Protein AF-A0A7S2MYH4-F1 (afdb_monomer)

Nearest PDB structures (foldseek):
  4c6r-assembly4_D  TM=5.742E-01  e=1.496E-02  Arabidopsis thaliana
  7xoz-assembly1_E  TM=5.281E-01  e=1.947E-01  Arabidopsis thaliana
  7dfv-assembly1_B  TM=5.144E-01  e=1.120E+00  Arabidopsis thaliana

Sequence (291 aa):
RPWCLAEVVVAHINKVPTCPIRFDSFEAPDNNWIAQLGETLDLCALTEKGLSSDAREAALSWFAALPYVQFCGQLARAAVQKLADQIVAREKTGVVKSGPIELAPAAASGAPSSAANVQKPYIFADVDNWETAATAMLLSSLVSKLMPGEPQPVVFGCDDGVHAVVHMRSAILLLTPGCFTGRAVALGLLQAMAQELMCVPVLADVAFPALTPDNQLVLDHAAAEHCAISGGQLTGDDARFYLTQCFKQIALYFTPSDDAATVDVQAGRVVDALRSGQVQKQLSTQDFVKA

Radius of gyration: 21.76 Å; Cα contacts (8 Å, |Δi|>4): 407; chains: 1; bounding box: 48×42×62 Å

Mean predicted aligned error: 7.43 Å

Solvent-accessible surface area (backbone atoms only — not comparable to full-atom values): 16609 Å² total; per-residue (Å²): 110,64,65,64,53,49,53,49,30,52,33,51,77,68,65,52,92,76,73,52,74,37,48,85,86,60,75,73,67,46,74,66,56,56,74,44,40,74,82,77,41,82,52,62,74,43,45,78,70,71,48,48,69,68,51,47,50,51,25,46,53,52,57,53,70,50,76,42,39,34,48,52,84,75,79,26,72,71,51,54,50,53,51,51,53,50,55,56,50,26,72,76,67,75,52,79,79,68,48,72,48,78,59,71,68,78,67,75,72,78,65,85,56,95,68,72,81,66,52,25,35,36,35,28,29,23,55,89,41,64,70,46,31,51,47,51,52,50,50,28,52,49,40,32,70,77,38,76,95,54,67,57,46,41,47,46,40,52,72,68,42,69,81,58,88,75,66,66,67,42,39,32,35,43,35,34,71,49,26,60,70,26,64,41,18,39,39,46,50,48,54,33,51,76,66,57,44,40,44,49,45,30,38,52,37,93,71,43,66,79,93,51,75,74,37,46,58,45,28,35,56,31,20,54,51,48,21,74,75,71,74,56,92,59,47,25,65,55,48,51,51,53,50,56,58,36,63,74,48,84,62,40,63,44,51,87,87,53,56,70,68,60,40,53,52,33,38,48,53,52,47,50,48,68,71,68,42,81,44,62,70,62,70,53,74,70,63,67,78,71,112

Foldseek 3Di:
DLVVLLVLLVCVVVVPDDAAEAEPPDDQDDPVNLVCVVVVDPNVVVVVVVCDSVSSSVSSVVVSPDQYEYEYDFDAPVSVVLVVVLVVVCVVPVDDPRDYPPDPPLPLPPDDDPVQPQAAEEEQFQRVDPVGVVLSVVLQVLLCVVDDPHHGYDYFCRRNHQLDLHRHLAYAYEFDQCRLVHLSNLLVLVSCVVVLWAYQAAYADPNRDDDDPVSLVSNQVSQVVNCVNPVDRDGSVLSVVSVVVNVVDDHQYAHPPDDPVVNSVSSVVVSCCSVVCPRVPGPPVVVVVPD

Structure (mmCIF, N/CA/C/O backbone):
data_AF-A0A7S2MYH4-F1
#
_entry.id   AF-A0A7S2MYH4-F1
#
loop_
_atom_site.group_PDB
_atom_site.id
_atom_site.type_symbol
_atom_site.label_atom_id
_atom_site.label_alt_id
_atom_site.label_comp_id
_atom_site.label_asym_id
_atom_site.label_entity_id
_atom_site.label_seq_id
_atom_site.pdbx_PDB_ins_code
_atom_site.Cartn_x
_atom_site.Cartn_y
_atom_site.Cartn_z
_atom_site.occupancy
_atom_site.B_iso_or_equiv
_atom_site.auth_seq_id
_atom_site.auth_comp_id
_atom_site.auth_asym_id
_atom_site.auth_atom_id
_atom_site.pdbx_PDB_model_num
ATOM 1 N N . ARG A 1 1 ? -5.247 -8.609 12.909 1.00 86.94 1 ARG A N 1
ATOM 2 C CA . ARG A 1 1 ? -3.967 -8.584 13.665 1.00 86.94 1 ARG A CA 1
ATOM 3 C C . ARG A 1 1 ? -4.266 -8.192 15.115 1.00 86.94 1 ARG A C 1
ATOM 5 O O . ARG A 1 1 ? -5.137 -7.343 15.290 1.00 86.94 1 ARG A O 1
ATOM 12 N N . PRO A 1 2 ? -3.590 -8.758 16.134 1.00 89.62 2 PRO A N 1
ATOM 13 C CA . PRO A 1 2 ? -3.882 -8.458 17.542 1.00 89.62 2 PRO A CA 1
ATOM 14 C C . PRO A 1 2 ? -3.767 -6.971 17.908 1.00 89.62 2 PRO A C 1
ATOM 16 O O . PRO A 1 2 ? -4.593 -6.462 18.658 1.00 89.62 2 PRO A O 1
ATOM 19 N N . TRP A 1 3 ? -2.803 -6.241 17.339 1.00 88.69 3 TRP A N 1
ATOM 20 C CA . TRP A 1 3 ? -2.635 -4.811 17.627 1.00 88.69 3 TRP A CA 1
ATOM 21 C C . TRP A 1 3 ? -3.799 -3.946 17.124 1.00 88.69 3 TRP A C 1
ATOM 23 O O . TRP A 1 3 ? -4.233 -3.063 17.852 1.00 88.69 3 TRP A O 1
ATOM 33 N N . CYS A 1 4 ? -4.387 -4.252 15.962 1.00 90.62 4 CYS A N 1
ATOM 34 C CA . CYS A 1 4 ? -5.587 -3.550 15.485 1.00 90.62 4 CYS A CA 1
ATOM 35 C C . CYS A 1 4 ? -6.768 -3.725 16.456 1.00 90.62 4 CYS A C 1
ATOM 37 O O . CYS A 1 4 ? -7.533 -2.797 16.696 1.00 90.62 4 CYS A O 1
ATOM 39 N N . LEU A 1 5 ? -6.908 -4.913 17.057 1.00 94.50 5 LEU A N 1
ATOM 40 C CA . LEU A 1 5 ? -7.917 -5.143 18.093 1.00 94.50 5 LEU A CA 1
ATOM 41 C C . LEU A 1 5 ? -7.607 -4.335 19.359 1.00 94.50 5 LEU A C 1
ATOM 43 O O . LEU A 1 5 ? -8.517 -3.758 19.950 1.00 94.50 5 LEU A O 1
ATOM 47 N N . ALA A 1 6 ? -6.336 -4.265 19.761 1.00 95.19 6 ALA A N 1
ATOM 48 C CA . ALA A 1 6 ? -5.912 -3.453 20.898 1.00 95.19 6 ALA A CA 1
ATOM 49 C C . ALA A 1 6 ? -6.311 -1.980 20.723 1.00 95.19 6 ALA A C 1
ATOM 51 O O . ALA A 1 6 ? -6.844 -1.382 21.655 1.00 95.19 6 ALA A O 1
ATOM 52 N N . GLU A 1 7 ? -6.118 -1.418 19.527 1.00 94.75 7 GLU A N 1
ATOM 53 C CA . GLU A 1 7 ? -6.506 -0.043 19.193 1.00 94.75 7 GLU A CA 1
ATOM 54 C C . GLU A 1 7 ? -8.015 0.179 19.350 1.00 94.75 7 GLU A C 1
ATOM 56 O O . GLU A 1 7 ? -8.425 1.159 19.972 1.00 94.75 7 GLU A O 1
ATOM 61 N N . VAL A 1 8 ? -8.847 -0.758 18.877 1.00 96.19 8 VAL A N 1
ATOM 62 C CA . VAL A 1 8 ? -10.312 -0.693 19.043 1.00 96.19 8 VAL A CA 1
ATOM 63 C C . VAL A 1 8 ? -10.708 -0.737 20.522 1.00 96.19 8 VAL A C 1
ATOM 65 O O . VAL A 1 8 ? -11.546 0.052 20.962 1.00 96.19 8 VAL A O 1
ATOM 68 N N . VAL A 1 9 ? -10.084 -1.613 21.316 1.00 97.12 9 VAL A N 1
ATOM 69 C CA . VAL A 1 9 ? -10.353 -1.722 22.761 1.00 97.12 9 VAL A CA 1
ATOM 70 C C . VAL A 1 9 ? -9.956 -0.449 23.499 1.00 97.12 9 VAL A C 1
ATOM 72 O O . VAL A 1 9 ? -10.738 0.080 24.289 1.00 97.12 9 VAL A O 1
ATOM 75 N N . VAL A 1 10 ? -8.761 0.072 23.229 1.00 96.88 10 VAL A N 1
ATOM 76 C CA . VAL A 1 10 ? -8.265 1.307 23.844 1.00 96.88 10 VAL A CA 1
ATOM 77 C C . VAL A 1 10 ? -9.139 2.496 23.443 1.00 96.88 10 VAL A C 1
ATOM 79 O O . VAL A 1 10 ? -9.484 3.301 24.310 1.00 96.88 10 VAL A O 1
ATOM 82 N N . ALA A 1 11 ? -9.552 2.589 22.175 1.00 97.25 11 ALA A N 1
ATOM 83 C CA . ALA A 1 11 ? -10.468 3.623 21.702 1.00 97.25 11 ALA A CA 1
ATOM 84 C C . ALA A 1 11 ? -11.819 3.568 22.433 1.00 97.25 11 ALA A C 1
ATOM 86 O O . ALA A 1 11 ? -12.313 4.606 22.875 1.00 97.25 11 ALA A O 1
ATOM 87 N N . HIS A 1 12 ? -12.375 2.368 22.629 1.00 97.69 12 HIS A N 1
ATOM 88 C CA . HIS A 1 12 ? -13.621 2.166 23.368 1.00 97.69 12 HIS A CA 1
ATOM 89 C C . HIS A 1 12 ? -13.495 2.594 24.840 1.00 97.69 12 HIS A C 1
ATOM 91 O O . HIS A 1 12 ? -14.283 3.416 25.313 1.00 97.69 12 HIS A O 1
ATOM 97 N N . ILE A 1 13 ? -12.472 2.100 25.549 1.00 97.19 13 ILE A N 1
ATOM 98 C CA . ILE A 1 13 ? -12.229 2.411 26.971 1.00 97.19 13 ILE A CA 1
ATOM 99 C C . ILE A 1 13 ? -12.059 3.920 27.183 1.00 97.19 13 ILE A C 1
ATOM 101 O O . ILE A 1 13 ? -12.624 4.488 28.119 1.00 97.19 13 ILE A O 1
ATOM 105 N N . ASN A 1 14 ? -11.313 4.579 26.295 1.00 97.19 14 ASN A N 1
ATOM 106 C CA . ASN A 1 14 ? -11.024 6.010 26.390 1.00 97.19 14 ASN A CA 1
ATOM 107 C C . ASN A 1 14 ? -12.079 6.897 25.715 1.00 97.19 14 ASN A C 1
ATOM 109 O O . ASN A 1 14 ? -11.917 8.115 25.689 1.00 97.19 14 ASN A O 1
ATOM 113 N N . LYS A 1 15 ? -13.168 6.313 25.193 1.00 96.00 15 LYS A N 1
ATOM 114 C CA . LYS A 1 15 ? -14.266 7.029 24.523 1.00 96.00 15 LYS A CA 1
ATOM 115 C C . LYS A 1 15 ? -13.776 7.939 23.392 1.00 96.00 15 LYS A C 1
ATOM 117 O O . LYS A 1 15 ? -14.268 9.055 23.224 1.00 96.00 15 LYS A O 1
ATOM 122 N N . VAL A 1 16 ? -12.798 7.466 22.622 1.00 94.94 16 VAL A N 1
ATOM 123 C CA . VAL A 1 16 ? -12.264 8.203 21.474 1.00 94.94 16 VAL A CA 1
ATOM 124 C C . VAL A 1 16 ? -13.379 8.358 20.430 1.00 94.94 16 VAL A C 1
ATOM 126 O O . VAL A 1 16 ? -13.988 7.352 20.044 1.00 94.94 16 VAL A O 1
ATOM 129 N N . PRO A 1 17 ? -13.674 9.582 19.948 1.00 89.56 17 PRO A N 1
ATOM 130 C CA . PRO A 1 17 ? -14.616 9.780 18.852 1.00 89.56 17 PRO A CA 1
ATOM 131 C C . PRO A 1 17 ? -14.214 8.930 17.643 1.00 89.56 17 PRO A C 1
ATOM 133 O O . PRO A 1 17 ? -13.131 9.098 17.092 1.00 89.56 17 PRO A O 1
ATOM 136 N N . THR A 1 18 ? -15.080 7.992 17.253 1.00 90.38 18 THR A N 1
ATOM 137 C CA . THR A 1 18 ? -14.748 6.962 16.259 1.00 90.38 18 THR A CA 1
ATOM 138 C C . THR A 1 18 ? -15.750 6.974 15.107 1.00 90.38 18 THR A C 1
ATOM 140 O O . THR A 1 18 ? -16.968 6.996 15.305 1.00 90.38 18 THR A O 1
ATOM 143 N N . CYS A 1 19 ? -15.225 6.948 13.883 1.00 87.94 19 CYS A N 1
ATOM 144 C CA . CYS A 1 19 ? -15.984 6.835 12.643 1.00 87.94 19 CYS A CA 1
ATOM 145 C C . CYS A 1 19 ? -15.437 5.642 11.847 1.00 87.94 19 CYS A C 1
ATOM 147 O O . CYS A 1 19 ? -14.437 5.802 11.149 1.00 87.94 19 CYS A O 1
ATOM 149 N N . PRO A 1 20 ? -16.055 4.452 11.943 1.00 89.81 20 PRO A N 1
ATOM 150 C CA . PRO A 1 20 ? -15.620 3.303 11.165 1.00 89.81 20 PRO A CA 1
ATOM 151 C C . PRO A 1 20 ? -15.753 3.555 9.664 1.00 89.81 20 PRO A C 1
ATOM 153 O O . PRO A 1 20 ? -16.748 4.120 9.201 1.00 89.81 20 PRO A O 1
ATOM 156 N N . ILE A 1 21 ? -14.764 3.083 8.914 1.00 89.25 21 ILE A N 1
ATOM 157 C CA . ILE A 1 21 ? -14.767 3.047 7.454 1.00 89.25 21 ILE A CA 1
ATOM 158 C C . ILE A 1 21 ? -14.781 1.570 7.063 1.00 89.25 21 ILE A C 1
ATOM 160 O O . ILE A 1 21 ? -13.898 0.822 7.479 1.00 89.25 21 ILE A O 1
ATOM 164 N N . ARG A 1 22 ? -15.801 1.137 6.321 1.00 89.75 22 ARG A N 1
ATOM 165 C CA . ARG A 1 22 ? -15.938 -0.249 5.855 1.00 89.75 22 ARG A CA 1
ATOM 166 C C . ARG A 1 22 ? -15.560 -0.332 4.387 1.00 89.75 22 ARG A C 1
ATOM 168 O O . ARG A 1 22 ? -16.091 0.431 3.592 1.00 89.75 22 ARG A O 1
ATOM 175 N N . PHE A 1 23 ? -14.669 -1.251 4.047 1.00 87.44 23 PHE A N 1
ATOM 176 C CA . PHE A 1 23 ? -14.311 -1.567 2.664 1.00 87.44 23 PHE A CA 1
ATOM 177 C C . PHE A 1 23 ? -15.248 -2.652 2.107 1.00 87.44 23 PHE A C 1
ATOM 179 O O . PHE A 1 23 ? -15.965 -3.292 2.876 1.00 87.44 23 PHE A O 1
ATOM 186 N N . ASP A 1 24 ? -15.267 -2.870 0.790 1.00 83.25 24 ASP A N 1
ATOM 187 C CA . ASP A 1 24 ? -16.240 -3.765 0.129 1.00 83.25 24 ASP A CA 1
ATOM 188 C C . ASP A 1 24 ? -16.204 -5.224 0.615 1.00 83.25 24 ASP A C 1
ATOM 190 O O . ASP A 1 24 ? -17.233 -5.893 0.627 1.00 83.25 24 ASP A O 1
ATOM 194 N N . SER A 1 25 ? -15.047 -5.708 1.069 1.00 84.69 25 SER A N 1
ATOM 195 C CA . SER A 1 25 ? -14.872 -7.057 1.625 1.00 84.69 25 SER A CA 1
ATOM 196 C C . SER A 1 25 ? -14.923 -7.112 3.154 1.00 84.69 25 SER A C 1
ATOM 198 O O . SER A 1 25 ? -14.667 -8.161 3.742 1.00 84.69 25 SER A O 1
ATOM 200 N N . PHE A 1 26 ? -15.199 -5.989 3.822 1.00 89.31 26 PHE A N 1
ATOM 201 C CA . PHE A 1 26 ? -15.218 -5.954 5.276 1.00 89.31 26 PHE A CA 1
ATOM 202 C C . PHE A 1 26 ? -16.539 -6.498 5.821 1.00 89.31 26 PHE A C 1
ATOM 204 O O . PHE A 1 26 ? -17.596 -5.877 5.686 1.00 89.31 26 PHE A O 1
ATOM 211 N N . GLU A 1 27 ? -16.449 -7.616 6.530 1.00 90.62 27 GLU A N 1
ATOM 212 C CA . GLU A 1 27 ? -17.547 -8.165 7.313 1.00 90.62 27 GLU A CA 1
ATOM 213 C C . GLU A 1 27 ? -17.451 -7.655 8.753 1.00 90.62 27 GLU A C 1
ATOM 215 O O . GLU A 1 27 ? -16.419 -7.774 9.417 1.00 90.62 27 GLU A O 1
ATOM 220 N N . ALA A 1 28 ? -18.531 -7.039 9.238 1.00 91.19 28 ALA A N 1
ATOM 221 C CA . ALA A 1 28 ? -18.581 -6.589 10.621 1.00 91.19 28 ALA A CA 1
ATOM 222 C C . ALA A 1 28 ? -18.572 -7.803 11.565 1.00 91.19 28 ALA A C 1
ATOM 224 O O . ALA A 1 28 ? -19.257 -8.785 11.278 1.00 91.19 28 ALA A O 1
ATOM 225 N N . PRO A 1 29 ? -17.848 -7.733 12.696 1.00 93.06 29 PRO A N 1
ATOM 226 C CA . PRO A 1 29 ? -17.775 -8.848 13.627 1.00 93.06 29 PRO A CA 1
ATOM 227 C C . PRO A 1 29 ? -19.162 -9.119 14.215 1.00 93.06 29 PRO A C 1
ATOM 229 O O . PRO A 1 29 ? -19.765 -8.236 14.830 1.00 93.06 29 PRO A O 1
ATOM 232 N N . ASP A 1 30 ? -19.668 -10.333 14.009 1.00 94.88 30 ASP A N 1
ATOM 233 C CA . ASP A 1 30 ? -20.898 -10.806 14.636 1.00 94.88 30 ASP A CA 1
ATOM 234 C C . ASP A 1 30 ? -20.610 -11.490 15.983 1.00 94.88 30 ASP A C 1
ATOM 236 O O . ASP A 1 30 ? -19.461 -11.748 16.352 1.00 94.88 30 ASP A O 1
ATOM 240 N N . ASN A 1 31 ? -21.662 -11.792 16.746 1.00 94.31 31 ASN A N 1
ATOM 241 C CA . ASN A 1 31 ? -21.517 -12.395 18.074 1.00 94.31 31 ASN A CA 1
ATOM 242 C C . ASN A 1 31 ? -20.824 -13.766 18.039 1.00 94.31 31 ASN A C 1
ATOM 244 O O . ASN A 1 31 ? -20.170 -14.141 19.011 1.00 94.31 31 ASN A O 1
ATOM 248 N N . ASN A 1 32 ? -20.971 -14.520 16.947 1.00 95.12 32 ASN A N 1
ATOM 249 C CA . ASN A 1 32 ? -20.362 -15.837 16.816 1.00 95.12 32 ASN A CA 1
ATOM 250 C C . ASN A 1 32 ? -18.856 -15.711 16.553 1.00 95.12 32 ASN A C 1
ATOM 252 O O . ASN A 1 32 ? -18.052 -16.354 17.224 1.00 95.12 32 ASN A O 1
ATOM 256 N N . TRP A 1 33 ? -18.471 -14.816 15.645 1.00 94.50 33 TRP A N 1
ATOM 257 C CA . TRP A 1 33 ? -17.080 -14.491 15.359 1.00 94.50 33 TRP A CA 1
ATOM 258 C C . TRP A 1 33 ? -16.364 -13.942 16.596 1.00 94.50 33 TRP A C 1
ATOM 260 O O . TRP A 1 33 ? -15.252 -14.365 16.905 1.00 94.50 33 TRP A O 1
ATOM 270 N N . ILE A 1 34 ? -17.019 -13.049 17.350 1.00 94.38 34 ILE A N 1
ATOM 271 C CA . ILE A 1 34 ? -16.482 -12.495 18.602 1.00 94.38 34 ILE A CA 1
ATOM 272 C C . ILE A 1 34 ? -16.222 -13.610 19.627 1.00 94.38 34 ILE A C 1
ATOM 274 O O . ILE A 1 34 ? -15.150 -13.637 20.232 1.00 94.38 34 ILE A O 1
ATOM 278 N N . ALA A 1 35 ? -17.156 -14.552 19.792 1.00 91.94 35 ALA A N 1
ATOM 279 C CA . ALA A 1 35 ? -17.001 -15.670 20.724 1.00 91.94 35 ALA A CA 1
ATOM 280 C C . ALA A 1 35 ? -15.855 -16.626 20.335 1.00 91.94 35 ALA A C 1
ATOM 282 O O . ALA A 1 35 ? -15.224 -17.219 21.207 1.00 91.94 35 ALA A O 1
ATOM 283 N N . GLN A 1 36 ? -15.558 -16.749 19.039 1.00 93.69 36 GLN A N 1
ATOM 284 C CA . GLN A 1 36 ? -14.506 -17.620 18.494 1.00 93.69 36 GLN A CA 1
ATOM 285 C C . GLN A 1 36 ? -13.160 -16.902 18.296 1.00 93.69 36 GLN A C 1
ATOM 287 O O . GLN A 1 36 ? -12.202 -17.473 17.770 1.00 93.69 36 GLN A O 1
ATOM 2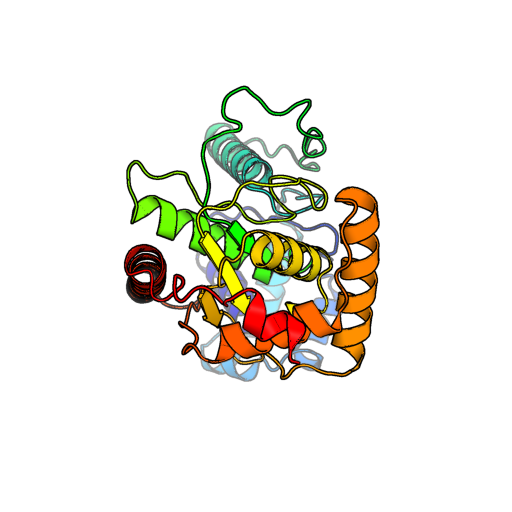92 N N . LEU A 1 37 ? -13.040 -15.642 18.722 1.00 90.50 37 LEU A N 1
ATOM 293 C CA . LEU A 1 37 ? -11.868 -14.814 18.436 1.00 90.50 37 LEU A CA 1
ATOM 294 C C . LEU A 1 37 ? -10.554 -15.416 18.956 1.00 90.50 37 LEU A C 1
ATOM 296 O O . LEU A 1 37 ? -9.524 -15.325 18.292 1.00 90.50 37 LEU A O 1
ATOM 300 N N . GLY A 1 38 ? -10.592 -16.055 20.128 1.00 88.69 38 GLY A N 1
ATOM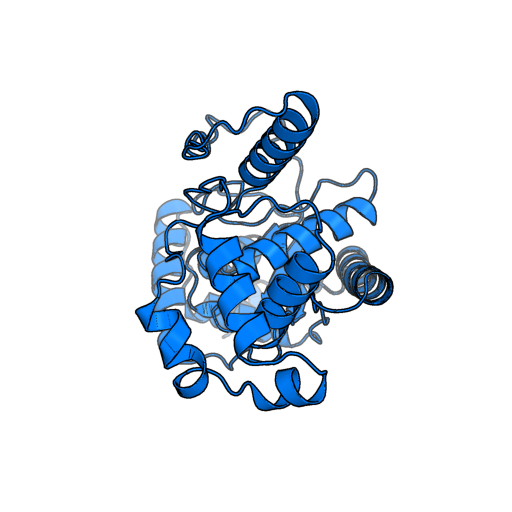 301 C CA . GLY A 1 38 ? -9.423 -16.705 20.730 1.00 88.69 38 GLY A CA 1
ATOM 302 C C . GLY A 1 38 ? -8.956 -17.969 20.002 1.00 88.69 38 GLY A C 1
ATOM 303 O O . GLY A 1 38 ? -7.832 -18.406 20.222 1.00 88.69 38 GLY A O 1
ATOM 304 N N . GLU A 1 39 ? -9.786 -18.546 19.129 1.00 91.00 39 GLU A N 1
ATOM 305 C CA . GLU A 1 39 ? -9.415 -19.700 18.299 1.00 91.00 39 GLU A CA 1
ATOM 306 C C . GLU A 1 39 ? -8.682 -19.268 17.022 1.00 91.00 39 GLU A C 1
ATOM 308 O O . GLU A 1 39 ? -7.910 -20.034 16.448 1.00 91.00 39 GLU A O 1
ATOM 313 N N . THR A 1 40 ? -8.913 -18.028 16.579 1.00 86.38 40 THR A N 1
ATOM 314 C CA . THR A 1 40 ? -8.405 -17.502 15.303 1.00 86.38 40 THR A CA 1
ATOM 315 C C . THR A 1 40 ? -7.205 -16.572 15.464 1.00 86.38 40 THR A C 1
ATOM 317 O O . THR A 1 40 ? -6.426 -16.401 14.525 1.00 86.38 40 THR A O 1
ATOM 320 N N . LEU A 1 41 ? -7.031 -15.964 16.640 1.00 88.19 41 LEU A N 1
ATOM 321 C CA . LEU A 1 41 ? -5.951 -15.029 16.933 1.00 88.19 41 LEU A CA 1
ATOM 322 C C . LEU A 1 41 ? -5.293 -15.367 18.270 1.00 88.19 41 LEU A C 1
ATOM 324 O O . LEU A 1 41 ? -5.972 -15.568 19.273 1.00 88.19 41 LEU A O 1
ATOM 328 N N . ASP A 1 42 ? -3.960 -15.331 18.311 1.00 91.38 42 ASP A N 1
ATOM 329 C CA . ASP A 1 42 ? -3.239 -15.331 19.583 1.00 91.38 42 ASP A CA 1
ATOM 330 C C . ASP A 1 42 ? -3.436 -13.977 20.283 1.00 91.38 42 ASP A C 1
ATOM 332 O O . ASP A 1 42 ? -2.932 -12.935 19.849 1.00 91.38 42 ASP A O 1
ATOM 336 N N . LEU A 1 43 ? -4.217 -13.997 21.363 1.00 92.62 43 LEU A N 1
ATOM 337 C CA . LEU A 1 43 ? -4.553 -12.818 22.156 1.00 92.62 43 LEU A CA 1
ATOM 338 C C . LEU A 1 43 ? -3.758 -12.730 23.467 1.00 92.62 43 LEU A C 1
ATOM 340 O O . LEU A 1 43 ? -4.029 -11.820 24.260 1.00 92.62 43 LEU A O 1
ATOM 344 N N . CYS A 1 44 ? -2.788 -13.625 23.705 1.00 92.06 44 CYS A N 1
ATOM 345 C CA . CYS A 1 44 ? -1.983 -13.636 24.933 1.00 92.06 44 CYS A CA 1
ATOM 346 C C . CYS A 1 44 ? -1.308 -12.280 25.156 1.00 92.06 44 CYS A C 1
ATOM 348 O O . CYS A 1 44 ? -1.436 -11.686 26.228 1.00 92.06 44 CYS A O 1
ATOM 350 N N . ALA A 1 45 ? -0.717 -11.726 24.094 1.00 91.19 45 ALA A N 1
ATOM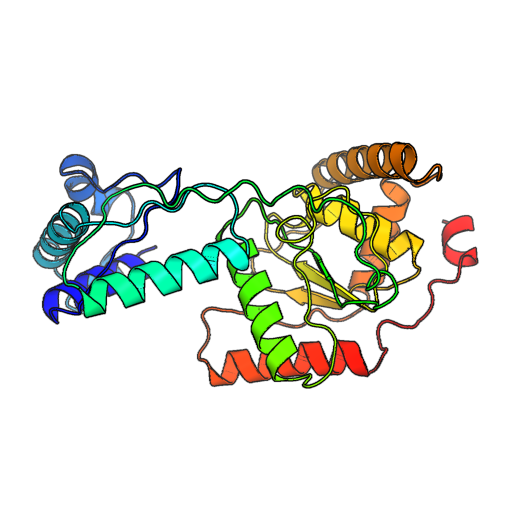 351 C CA . ALA A 1 45 ? -0.063 -10.422 24.121 1.00 91.19 45 ALA A CA 1
ATOM 352 C C . ALA A 1 45 ? -1.001 -9.276 24.547 1.00 91.19 45 ALA A C 1
ATOM 354 O O . ALA A 1 45 ? -0.552 -8.304 25.147 1.00 91.19 45 ALA A O 1
ATOM 355 N N . LEU A 1 46 ? -2.306 -9.364 24.266 1.00 92.06 46 LEU A N 1
ATOM 356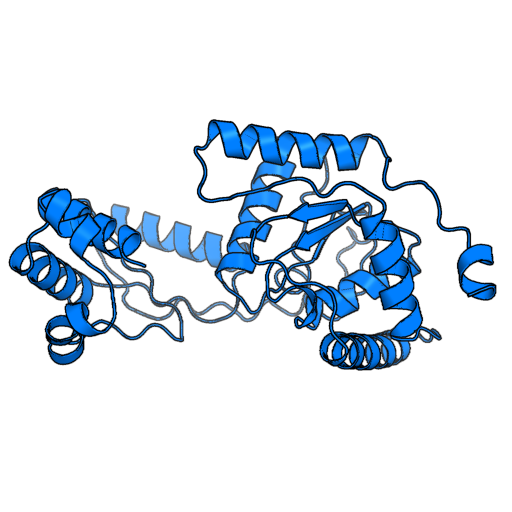 C CA . LEU A 1 46 ? -3.272 -8.343 24.687 1.00 92.06 46 LEU A CA 1
ATOM 357 C C . LEU A 1 46 ? -3.633 -8.494 26.164 1.00 92.06 46 LEU A C 1
ATOM 359 O O . LEU A 1 46 ? -3.733 -7.504 26.889 1.00 92.06 46 LEU A O 1
ATOM 363 N N . THR A 1 47 ? -3.791 -9.736 26.620 1.00 91.94 47 THR A N 1
ATOM 364 C CA . THR A 1 47 ? -4.090 -10.043 28.021 1.00 91.94 47 THR A CA 1
ATOM 365 C C . THR A 1 47 ? -2.937 -9.644 28.941 1.00 91.94 47 THR A C 1
ATOM 367 O O . THR A 1 47 ? -3.181 -9.031 29.978 1.00 91.94 47 THR A O 1
ATOM 370 N N . GLU A 1 48 ? -1.686 -9.865 28.531 1.00 91.94 48 GLU A N 1
ATOM 371 C CA . GLU A 1 48 ? -0.490 -9.386 29.247 1.00 91.94 48 GLU A CA 1
ATOM 372 C C . GLU A 1 48 ? -0.440 -7.857 29.394 1.00 91.94 48 GLU A C 1
ATOM 374 O O . GLU A 1 48 ? 0.169 -7.332 30.326 1.00 91.94 48 GLU A O 1
ATOM 379 N N . LYS A 1 49 ? -1.102 -7.125 28.491 1.00 92.81 49 LYS A N 1
ATOM 380 C CA . LYS A 1 49 ? -1.239 -5.662 28.536 1.00 92.81 49 LYS A CA 1
ATOM 381 C C . LYS A 1 49 ? -2.506 -5.196 29.260 1.00 92.81 49 LYS A C 1
ATOM 383 O O . LYS A 1 49 ? -2.835 -4.015 29.207 1.00 92.81 49 LYS A O 1
ATOM 388 N N . GLY A 1 50 ? -3.204 -6.100 29.949 1.00 93.62 50 GLY A N 1
ATOM 389 C CA . GLY A 1 50 ? -4.391 -5.787 30.745 1.00 93.62 50 GLY A CA 1
ATOM 390 C C . GLY A 1 50 ? -5.689 -5.681 29.942 1.00 93.62 50 GLY A C 1
ATOM 391 O O . GLY A 1 50 ? -6.689 -5.205 30.474 1.00 93.62 50 GLY A O 1
ATOM 392 N N . LEU A 1 51 ? -5.708 -6.122 28.680 1.00 95.19 51 LEU A N 1
ATOM 393 C CA . LEU A 1 51 ? -6.924 -6.154 27.866 1.00 95.19 51 LEU A CA 1
ATOM 394 C C . LEU A 1 51 ? -7.630 -7.508 28.057 1.00 95.19 51 LEU A C 1
ATOM 396 O O . LEU A 1 51 ? -7.251 -8.517 27.453 1.00 95.19 51 LEU A O 1
ATOM 400 N N . SER A 1 52 ? -8.633 -7.533 28.942 1.00 94.62 52 SER A N 1
ATOM 401 C CA . SER A 1 52 ? -9.424 -8.733 29.262 1.00 94.62 52 SER A CA 1
ATOM 402 C C . SER A 1 52 ? -10.294 -9.200 28.087 1.00 94.62 52 SER A C 1
ATOM 404 O O . SER A 1 52 ? -10.536 -8.439 27.148 1.00 94.62 52 SER A O 1
ATOM 406 N N . SER A 1 53 ? -10.791 -10.446 28.137 1.00 93.50 53 SER A N 1
ATOM 407 C CA . SER A 1 53 ? -11.749 -10.944 27.130 1.00 93.50 53 SER A CA 1
ATOM 408 C C . SER A 1 53 ? -12.997 -10.073 27.075 1.00 93.50 53 SER A C 1
ATOM 410 O O . SER A 1 53 ? -13.317 -9.548 26.015 1.00 93.50 53 SER A O 1
ATOM 412 N N . ASP A 1 54 ? -13.590 -9.793 28.235 1.00 95.19 54 ASP A N 1
ATOM 413 C CA . ASP A 1 54 ? -14.778 -8.950 28.361 1.00 95.19 54 ASP A CA 1
ATOM 414 C C . ASP A 1 54 ? -14.582 -7.568 27.720 1.00 95.19 54 ASP A C 1
ATOM 416 O O . ASP A 1 54 ? -15.461 -7.068 27.021 1.00 95.19 54 ASP A O 1
ATOM 420 N N . ALA A 1 55 ? -13.407 -6.949 27.904 1.00 9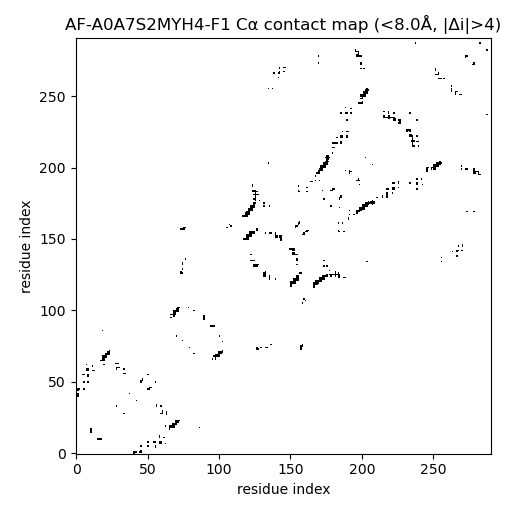5.75 55 ALA A N 1
ATOM 421 C CA . ALA A 1 55 ? -13.099 -5.658 27.294 1.00 95.75 55 ALA A CA 1
ATOM 422 C C . ALA A 1 55 ? -13.015 -5.748 25.761 1.00 95.75 55 ALA A C 1
ATOM 424 O O . ALA A 1 55 ? -13.470 -4.834 25.070 1.00 95.75 55 ALA A O 1
ATOM 425 N N . ARG A 1 56 ? -12.460 -6.847 25.229 1.00 95.62 56 ARG A N 1
ATOM 426 C CA . ARG A 1 56 ? -12.377 -7.114 23.782 1.00 95.62 56 ARG A CA 1
ATOM 427 C C . ARG A 1 56 ? -13.757 -7.326 23.174 1.00 95.62 56 ARG A C 1
ATOM 429 O O . ARG A 1 56 ? -14.086 -6.678 22.186 1.00 95.62 56 ARG A O 1
ATOM 436 N N . GLU A 1 57 ? -14.571 -8.175 23.786 1.00 95.50 57 GLU A N 1
ATOM 437 C CA . GLU A 1 57 ? -15.922 -8.497 23.317 1.00 95.50 57 GLU A CA 1
ATOM 438 C C . GLU A 1 57 ? -16.839 -7.269 23.363 1.00 95.50 57 GLU A C 1
ATOM 440 O O . GLU A 1 57 ? -17.532 -6.967 22.386 1.00 95.50 57 GLU A O 1
ATOM 445 N N . ALA A 1 58 ? -16.777 -6.499 24.455 1.00 96.88 58 ALA A N 1
ATOM 446 C CA . ALA A 1 58 ? -17.516 -5.249 24.585 1.00 96.88 58 ALA A CA 1
ATOM 447 C C . ALA A 1 58 ? -17.084 -4.216 23.532 1.00 96.88 58 ALA A C 1
ATOM 449 O O . ALA A 1 58 ? -17.937 -3.565 22.931 1.00 96.88 58 ALA A O 1
ATOM 450 N N . ALA A 1 59 ? -15.778 -4.079 23.275 1.00 97.12 59 ALA A N 1
ATOM 451 C CA . ALA A 1 59 ? -15.269 -3.147 22.272 1.00 97.12 59 ALA A CA 1
ATOM 452 C C . ALA A 1 59 ? -15.644 -3.555 20.840 1.00 97.12 59 ALA A C 1
ATOM 454 O O . ALA A 1 59 ? -16.021 -2.698 20.046 1.00 97.12 59 ALA A O 1
ATOM 455 N N . LEU A 1 60 ? -15.593 -4.844 20.502 1.00 96.44 60 LEU A N 1
ATOM 456 C CA . LEU A 1 60 ? -16.008 -5.334 19.185 1.00 96.44 60 LEU A CA 1
ATOM 457 C C . LEU A 1 60 ? -17.513 -5.162 18.963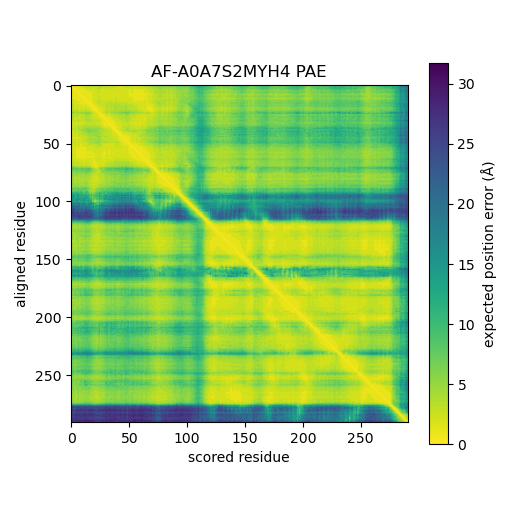 1.00 96.44 60 LEU A C 1
ATOM 459 O O . LEU A 1 60 ? -17.921 -4.692 17.902 1.00 96.44 60 LEU A O 1
ATOM 463 N N . SER A 1 61 ? -18.325 -5.454 19.983 1.00 96.25 61 SER A N 1
ATOM 464 C CA . SER A 1 61 ? -19.776 -5.230 19.949 1.00 96.25 61 SER A CA 1
ATOM 465 C C . SER A 1 61 ? -20.109 -3.746 19.772 1.00 96.25 61 SER A C 1
ATOM 467 O O . SER A 1 61 ? -20.942 -3.380 18.942 1.00 96.25 61 SER A O 1
ATOM 469 N N . TRP A 1 62 ? -19.416 -2.872 20.511 1.00 96.38 62 TRP A N 1
ATOM 470 C CA . TRP A 1 62 ? -19.512 -1.422 20.346 1.00 96.38 62 TRP A CA 1
ATOM 471 C C . TRP A 1 62 ? -19.136 -0.993 18.924 1.00 96.38 62 TRP A C 1
ATOM 473 O O . TRP A 1 62 ? -19.909 -0.287 18.280 1.00 96.38 62 TRP A O 1
ATOM 483 N N . PHE A 1 63 ? -17.995 -1.457 18.408 1.00 95.62 63 PHE A N 1
ATOM 484 C CA . PHE A 1 63 ? -17.505 -1.118 17.072 1.00 95.62 63 PHE A CA 1
ATOM 485 C C . PHE A 1 63 ? -18.469 -1.564 15.964 1.00 95.62 63 PHE A C 1
ATOM 487 O O . PHE A 1 63 ? -18.730 -0.801 15.034 1.00 95.62 63 PHE A O 1
ATOM 494 N N . ALA A 1 64 ? -19.048 -2.764 16.075 1.00 93.94 64 ALA A N 1
ATOM 495 C CA . ALA A 1 64 ? -20.032 -3.278 15.124 1.00 93.94 64 ALA A CA 1
ATOM 496 C C . ALA A 1 64 ? -21.309 -2.420 15.070 1.00 93.94 64 ALA A C 1
ATOM 498 O O . ALA A 1 64 ? -21.891 -2.255 13.995 1.00 93.94 64 ALA A O 1
ATOM 499 N N . ALA A 1 65 ? -21.709 -1.848 16.211 1.00 92.75 65 ALA A N 1
ATOM 500 C CA . ALA A 1 65 ? -22.882 -0.986 16.345 1.00 92.75 65 ALA A CA 1
ATOM 501 C C . ALA A 1 65 ? -22.639 0.476 15.925 1.00 92.75 65 ALA A C 1
ATOM 503 O O . ALA A 1 65 ? -23.595 1.248 15.806 1.00 92.75 65 ALA A O 1
ATOM 504 N N . LEU A 1 66 ? -21.384 0.888 15.711 1.00 90.56 66 LEU A N 1
ATOM 505 C CA . LEU A 1 66 ? -21.071 2.260 15.328 1.00 90.56 66 LEU A CA 1
ATOM 506 C C . LEU A 1 66 ? -21.587 2.590 13.914 1.00 90.56 66 LEU A C 1
ATOM 508 O O . LEU A 1 66 ? -21.454 1.786 12.986 1.00 90.56 66 LEU A O 1
ATOM 512 N N . PRO A 1 67 ? -22.092 3.819 13.703 1.00 87.50 67 PRO A N 1
ATOM 513 C CA . PRO A 1 67 ? -22.417 4.300 12.370 1.00 87.50 67 PRO A CA 1
ATOM 514 C C . PRO A 1 67 ? -21.142 4.440 11.534 1.00 87.50 67 PRO A C 1
ATOM 516 O O . PRO A 1 67 ? -20.209 5.151 11.927 1.00 87.50 67 PRO A O 1
ATOM 519 N N . TYR A 1 68 ? -21.135 3.801 10.368 1.00 87.38 68 TYR A N 1
ATOM 520 C CA . TYR A 1 68 ? -19.971 3.694 9.498 1.00 87.38 68 TYR A CA 1
ATOM 521 C C . TYR A 1 68 ? -20.161 4.419 8.165 1.00 87.38 68 TYR A C 1
ATOM 523 O O . TYR A 1 68 ? -21.279 4.711 7.736 1.00 87.38 68 TYR A O 1
ATOM 531 N N . VAL A 1 69 ? -19.034 4.674 7.511 1.00 87.31 69 VAL A N 1
ATOM 532 C CA . VAL A 1 69 ? -18.954 5.121 6.122 1.00 87.31 69 VAL A CA 1
ATOM 533 C C . VAL A 1 69 ? -18.529 3.926 5.279 1.00 87.31 69 VAL A C 1
ATOM 535 O O . VAL A 1 69 ? -17.530 3.283 5.597 1.00 87.31 69 VAL A O 1
ATOM 538 N N . GLN A 1 70 ? -19.285 3.593 4.235 1.00 87.25 70 GLN A N 1
ATOM 539 C CA . GLN A 1 70 ? -18.891 2.527 3.315 1.00 87.25 70 GLN A CA 1
ATOM 540 C C . GLN A 1 70 ? -17.997 3.128 2.226 1.00 87.25 70 GLN A C 1
ATOM 542 O O . GLN A 1 70 ? -18.400 4.055 1.530 1.00 87.25 70 GLN A O 1
ATOM 547 N N . PHE A 1 71 ? -16.785 2.611 2.086 1.00 86.19 71 PHE A N 1
ATOM 548 C CA . PHE A 1 71 ? -15.829 2.974 1.054 1.00 86.19 71 PHE A CA 1
ATOM 549 C C . PHE A 1 71 ? -15.830 1.885 -0.020 1.00 86.19 71 PHE A C 1
ATOM 551 O O . PHE A 1 71 ? -15.361 0.774 0.222 1.00 86.19 71 PHE A O 1
ATOM 558 N N . CYS A 1 72 ? -16.377 2.215 -1.189 1.00 81.69 72 CYS A N 1
ATOM 559 C CA . CYS A 1 72 ? -16.478 1.300 -2.323 1.00 81.69 72 CYS A CA 1
ATOM 560 C C . CYS A 1 72 ? -15.433 1.624 -3.391 1.00 81.69 72 CYS A C 1
ATOM 562 O O . CYS A 1 72 ? -15.170 2.799 -3.636 1.00 81.69 72 CYS A O 1
ATOM 564 N N . GLY A 1 73 ? -14.913 0.610 -4.085 1.00 80.25 73 GLY A N 1
ATOM 565 C CA . GLY A 1 73 ? -14.025 0.783 -5.245 1.00 80.25 73 GLY A CA 1
ATOM 566 C C . GLY A 1 73 ? -12.531 0.777 -4.914 1.00 80.25 73 GLY A C 1
ATOM 567 O O . GLY A 1 73 ? -12.128 0.266 -3.883 1.00 80.25 73 GLY A O 1
ATOM 568 N N . GLN A 1 74 ? -11.686 1.300 -5.807 1.00 79.88 74 GLN A N 1
ATOM 569 C CA . GLN A 1 74 ? -10.227 1.312 -5.621 1.00 79.88 74 GLN A CA 1
ATOM 570 C C . GLN A 1 74 ? -9.757 2.508 -4.783 1.00 79.88 74 GLN A C 1
ATOM 572 O O . GLN A 1 74 ? -10.343 3.596 -4.818 1.00 79.88 74 GLN A O 1
ATOM 577 N N . LEU A 1 75 ? -8.654 2.326 -4.051 1.00 82.94 75 LEU A N 1
ATOM 578 C CA . LEU A 1 75 ? -8.025 3.403 -3.293 1.00 82.94 75 LEU A CA 1
ATOM 579 C C . LEU A 1 75 ? -7.352 4.399 -4.253 1.00 82.94 75 LEU A C 1
ATOM 581 O O . LEU A 1 75 ? -6.266 4.151 -4.766 1.00 82.94 75 LEU A O 1
ATOM 585 N N . ALA A 1 76 ? -8.004 5.536 -4.489 1.00 83.31 76 ALA A N 1
ATOM 586 C CA . ALA A 1 76 ? -7.477 6.638 -5.295 1.00 83.31 76 ALA A CA 1
ATOM 587 C C . ALA A 1 76 ? -7.416 7.935 -4.480 1.00 83.31 76 ALA A C 1
ATOM 589 O O . ALA A 1 76 ? -8.187 8.129 -3.533 1.00 83.31 76 ALA A O 1
ATOM 590 N N . ARG A 1 77 ? -6.555 8.888 -4.863 1.00 82.81 77 ARG A N 1
ATOM 591 C CA . ARG A 1 77 ? -6.420 10.150 -4.106 1.00 82.81 77 ARG A CA 1
ATOM 592 C C . ARG A 1 77 ? -7.728 10.927 -4.011 1.00 82.81 77 ARG A C 1
ATOM 594 O O . ARG A 1 77 ? -8.091 11.393 -2.932 1.00 82.81 77 ARG A O 1
ATOM 601 N N . ALA A 1 78 ? -8.460 11.027 -5.117 1.00 82.75 78 ALA A N 1
ATOM 602 C CA . ALA A 1 78 ? -9.757 11.697 -5.141 1.00 82.75 78 ALA A CA 1
ATOM 603 C C . ALA A 1 78 ? -10.781 11.017 -4.213 1.00 82.75 78 ALA A C 1
ATOM 605 O O . ALA A 1 78 ? -11.615 11.693 -3.612 1.00 82.75 78 ALA A O 1
ATOM 606 N N . ALA A 1 79 ? -10.703 9.692 -4.072 1.00 83.75 79 ALA A N 1
ATOM 607 C CA . ALA A 1 79 ? -11.568 8.919 -3.191 1.00 83.75 79 ALA A CA 1
ATOM 608 C C . ALA A 1 79 ? -11.265 9.195 -1.713 1.00 83.75 79 ALA A C 1
ATOM 610 O O . ALA A 1 79 ? -12.176 9.486 -0.938 1.00 83.75 79 ALA A O 1
ATOM 611 N N . VAL A 1 80 ? -9.981 9.189 -1.342 1.00 85.69 80 VAL A N 1
ATOM 612 C CA . VAL A 1 80 ? -9.531 9.510 0.020 1.00 85.69 80 VAL A CA 1
ATOM 613 C C . VAL A 1 80 ? -9.880 10.952 0.396 1.00 85.69 80 VAL A C 1
ATOM 615 O O . VAL A 1 80 ? -10.353 11.189 1.505 1.00 85.69 80 VAL A O 1
ATOM 618 N N . GLN A 1 81 ? -9.734 11.911 -0.526 1.00 86.19 81 GLN A N 1
ATOM 619 C CA . GLN A 1 81 ? -10.131 13.300 -0.272 1.00 86.19 81 GLN A CA 1
ATOM 620 C C . GLN A 1 81 ? -11.640 13.424 -0.020 1.00 86.19 81 GLN A C 1
ATOM 622 O O . GLN A 1 81 ? -12.045 14.043 0.960 1.00 86.19 81 GLN A O 1
ATOM 627 N N . LYS A 1 82 ? -12.477 12.785 -0.849 1.00 85.38 82 LYS A N 1
ATOM 628 C CA . LYS A 1 82 ? -13.935 12.767 -0.644 1.00 85.38 82 LYS A CA 1
ATOM 629 C C . LYS A 1 82 ? -14.314 12.154 0.703 1.00 85.38 82 LYS A C 1
ATOM 631 O O . LYS A 1 82 ? -15.195 12.677 1.381 1.00 85.38 82 LYS A O 1
ATOM 636 N N . LEU A 1 83 ? -13.652 11.065 1.093 1.00 86.50 83 LEU A N 1
ATOM 637 C CA . LEU A 1 83 ? -13.839 10.447 2.403 1.00 86.50 83 LEU A CA 1
ATOM 638 C C . LEU A 1 83 ? -13.480 11.426 3.532 1.00 86.50 83 LEU A C 1
ATOM 640 O O . LEU A 1 83 ? -14.272 11.600 4.458 1.00 86.50 83 LEU A O 1
ATOM 644 N N . ALA A 1 84 ? -12.333 12.102 3.442 1.00 87.69 84 ALA A N 1
ATOM 645 C CA . ALA A 1 84 ? -11.914 13.095 4.428 1.00 87.69 84 ALA A CA 1
ATOM 646 C C . ALA A 1 84 ? -12.927 14.249 4.546 1.00 87.69 84 ALA A C 1
ATOM 648 O O . ALA A 1 84 ? -13.339 14.598 5.654 1.00 87.69 84 ALA A O 1
ATOM 649 N N . ASP A 1 85 ? -13.397 14.784 3.418 1.00 86.00 85 ASP A N 1
ATOM 650 C CA . ASP A 1 85 ? -14.393 15.859 3.387 1.00 86.00 85 ASP A CA 1
ATOM 651 C C . ASP A 1 85 ? -15.713 15.433 4.052 1.00 86.00 85 ASP A C 1
ATOM 653 O O . ASP A 1 85 ? -16.320 16.210 4.795 1.00 86.00 85 ASP A O 1
ATOM 657 N N . GLN A 1 86 ? -16.149 14.185 3.841 1.00 83.19 86 GLN A N 1
ATOM 658 C CA . GLN A 1 86 ? -17.339 13.635 4.494 1.00 83.19 86 GLN A CA 1
ATOM 659 C C . GLN A 1 86 ? -17.160 13.462 6.005 1.00 83.19 86 GLN A C 1
ATOM 661 O O . GLN A 1 86 ? -18.079 13.783 6.762 1.00 83.19 86 GLN A O 1
ATOM 666 N N . ILE A 1 87 ? -15.990 12.998 6.458 1.00 84.12 87 ILE A N 1
ATOM 667 C CA . ILE A 1 87 ? -15.677 12.870 7.890 1.00 84.12 87 ILE A CA 1
ATOM 668 C C . ILE A 1 87 ? -15.712 14.250 8.564 1.00 84.12 87 ILE A C 1
ATOM 670 O O . ILE A 1 87 ? -16.366 14.417 9.595 1.00 84.12 87 ILE A O 1
ATOM 674 N N . VAL A 1 88 ? -15.097 15.264 7.949 1.00 86.12 88 VAL A N 1
ATOM 675 C CA . VAL A 1 88 ? -15.107 16.646 8.461 1.00 86.12 88 VAL A CA 1
ATOM 676 C C . VAL A 1 88 ? -16.522 17.240 8.452 1.00 86.12 88 VAL A C 1
ATOM 678 O O . VAL A 1 88 ? -16.926 17.927 9.392 1.00 86.12 88 VAL A O 1
ATOM 681 N N . ALA A 1 89 ? -17.315 16.985 7.408 1.00 82.81 89 ALA A N 1
ATOM 682 C CA . ALA A 1 89 ? -18.702 17.447 7.343 1.00 82.81 89 ALA A CA 1
ATOM 683 C C . ALA A 1 89 ? -19.584 16.796 8.424 1.00 82.81 89 ALA A C 1
ATOM 685 O O . ALA A 1 89 ? -20.447 17.466 9.002 1.00 82.81 89 ALA A O 1
ATOM 686 N N . ARG A 1 90 ? -19.348 15.513 8.734 1.00 78.62 90 ARG A N 1
ATOM 687 C CA . ARG A 1 90 ? -20.013 14.799 9.833 1.00 78.62 90 ARG A CA 1
ATOM 688 C C . ARG A 1 90 ? -19.710 15.457 11.176 1.00 78.62 90 ARG A C 1
ATOM 690 O O . ARG A 1 90 ? -20.642 15.702 11.936 1.00 78.62 90 ARG A O 1
ATOM 697 N N . GLU A 1 91 ? -18.447 15.773 11.454 1.00 79.50 91 GLU A N 1
ATOM 698 C CA . GLU A 1 91 ? -18.047 16.438 12.703 1.00 79.50 91 GLU A CA 1
ATOM 699 C C . GLU A 1 91 ? -18.779 17.775 12.896 1.00 79.50 91 GLU A C 1
ATOM 701 O O . GLU A 1 91 ? -19.286 18.061 13.978 1.00 79.50 91 GLU A O 1
ATOM 706 N N . LYS A 1 92 ? -18.917 18.565 11.825 1.00 84.06 92 LYS A N 1
ATOM 707 C CA . LYS A 1 92 ? -19.572 19.883 11.875 1.00 84.06 92 LYS A CA 1
ATOM 708 C C . LYS A 1 92 ? -21.092 19.823 12.022 1.00 84.06 92 LYS A C 1
ATOM 710 O O . LYS A 1 92 ? -21.678 20.731 12.603 1.00 84.06 92 LYS A O 1
ATOM 715 N N . THR A 1 93 ? -21.741 18.816 11.439 1.00 82.94 93 THR A N 1
ATOM 716 C CA . THR A 1 93 ? -23.213 18.760 11.343 1.00 82.94 93 THR A CA 1
ATOM 717 C C . THR A 1 93 ? -23.856 17.806 12.343 1.00 82.94 93 THR A C 1
ATOM 719 O O . THR A 1 93 ? -25.061 17.889 12.565 1.00 82.94 93 THR A O 1
ATOM 722 N N . GLY A 1 94 ? -23.090 16.874 12.920 1.00 76.94 94 GLY A N 1
ATOM 723 C CA . GLY A 1 94 ? -23.607 15.801 13.772 1.00 76.94 94 GLY A CA 1
ATOM 724 C C . GLY A 1 94 ? -24.453 14.759 13.028 1.00 76.94 94 GLY A C 1
ATOM 725 O O . GLY A 1 94 ? -24.885 13.780 13.633 1.00 76.94 94 GLY A O 1
ATOM 726 N N . VAL A 1 95 ? -24.684 14.932 11.722 1.00 75.25 95 VAL A N 1
ATOM 727 C CA . VAL A 1 95 ? -25.478 14.014 10.902 1.00 75.25 95 VAL A CA 1
ATOM 728 C C . VAL A 1 95 ? -24.551 12.993 10.261 1.00 75.25 95 VAL A C 1
ATOM 730 O O . VAL A 1 95 ? -23.673 13.332 9.466 1.00 75.25 95 VAL A O 1
ATOM 733 N N . VAL A 1 96 ? -24.778 11.717 10.564 1.00 63.78 96 VAL A N 1
ATOM 734 C CA . VAL A 1 96 ? -24.171 10.624 9.807 1.00 63.78 96 VAL A CA 1
ATOM 735 C C . VAL A 1 96 ? -25.015 10.415 8.557 1.00 63.78 96 VAL A C 1
ATOM 737 O O . VAL A 1 96 ? -26.112 9.866 8.632 1.00 63.78 96 VAL A O 1
ATOM 740 N N . LYS A 1 97 ? -24.511 10.825 7.391 1.00 65.50 97 LYS A N 1
ATOM 741 C CA . LYS A 1 97 ? -24.996 10.244 6.137 1.00 65.50 97 LYS A CA 1
ATOM 742 C C . LYS A 1 97 ? -24.419 8.836 6.046 1.00 65.50 97 LYS A C 1
ATOM 744 O O . LYS A 1 97 ? -23.320 8.649 5.538 1.00 65.50 97 LYS A O 1
ATOM 749 N N . SER A 1 98 ? -25.120 7.869 6.629 1.00 62.59 98 SER A N 1
ATOM 750 C CA . SER A 1 98 ? -24.823 6.459 6.416 1.00 62.59 98 SER A CA 1
ATOM 751 C C . SER A 1 98 ? -25.129 6.122 4.960 1.00 62.59 98 SER A C 1
ATOM 753 O O . SER A 1 98 ? -26.208 6.423 4.450 1.00 62.59 98 SER A O 1
ATOM 755 N N . GLY A 1 99 ? -24.156 5.538 4.274 1.00 64.69 99 GLY A N 1
ATOM 756 C CA . GLY A 1 99 ? -24.291 5.169 2.874 1.00 64.69 99 GLY A CA 1
ATOM 757 C C . GLY A 1 99 ? -22.938 4.930 2.210 1.00 64.69 99 GLY A C 1
ATOM 758 O O . GLY A 1 99 ? -21.902 5.294 2.775 1.00 64.69 99 GLY A O 1
ATOM 759 N N . PRO A 1 100 ? -22.938 4.297 1.029 1.00 64.50 100 PRO A N 1
ATOM 760 C CA . PRO A 1 100 ? -21.751 4.185 0.199 1.00 64.50 100 PRO A CA 1
ATOM 761 C C . PRO A 1 100 ? -21.241 5.570 -0.185 1.00 64.50 100 PRO A C 1
ATOM 763 O O . PRO A 1 100 ? -21.995 6.434 -0.637 1.00 64.50 100 PRO A O 1
ATOM 766 N N . ILE A 1 101 ? -19.934 5.773 -0.034 1.00 66.94 101 ILE A N 1
ATOM 767 C CA . ILE A 1 101 ? -19.224 6.763 -0.826 1.00 66.94 101 ILE A CA 1
ATOM 768 C C . ILE A 1 101 ? -19.297 6.249 -2.252 1.00 66.94 101 ILE A C 1
ATOM 770 O O . ILE A 1 101 ? -18.497 5.414 -2.670 1.00 66.94 101 ILE A O 1
ATOM 774 N N . GLU A 1 102 ? -20.276 6.751 -2.994 1.00 62.44 102 GLU A N 1
ATOM 775 C CA . GLU A 1 102 ? -20.287 6.607 -4.438 1.00 62.44 102 GLU A CA 1
ATOM 776 C C . GLU A 1 102 ? -19.083 7.376 -4.979 1.00 62.44 102 GLU A C 1
ATOM 778 O O . GLU A 1 102 ? -19.084 8.600 -5.173 1.00 62.44 102 GLU A O 1
ATOM 783 N N . LEU A 1 103 ? -17.993 6.643 -5.182 1.00 58.88 103 LEU A N 1
ATOM 784 C CA . LEU A 1 103 ? -16.939 7.109 -6.045 1.00 58.88 103 LEU A CA 1
ATOM 785 C C . LEU A 1 103 ? -17.552 7.175 -7.435 1.00 58.88 103 LEU A C 1
ATOM 787 O O . LEU A 1 103 ? -17.881 6.152 -8.029 1.00 58.88 103 LEU A O 1
ATOM 791 N N . ALA A 1 104 ? -17.706 8.396 -7.956 1.00 55.03 104 ALA A N 1
ATOM 792 C CA . ALA A 1 104 ? -17.774 8.560 -9.398 1.00 55.03 104 ALA A CA 1
ATOM 793 C C . ALA A 1 104 ? -16.628 7.704 -9.964 1.00 55.03 104 ALA A C 1
ATOM 795 O O . ALA A 1 104 ? -15.499 7.892 -9.484 1.00 55.03 104 ALA A O 1
ATOM 796 N N . PRO A 1 105 ? -16.907 6.746 -10.875 1.00 52.88 105 PRO A N 1
ATOM 797 C CA . PRO A 1 105 ? -15.853 5.950 -11.492 1.00 52.88 105 PRO A CA 1
ATOM 798 C C . PRO A 1 105 ? -14.783 6.936 -11.921 1.00 52.88 105 PRO A C 1
ATOM 800 O O . PRO A 1 105 ? -15.167 7.994 -12.432 1.00 52.88 105 PRO A O 1
ATOM 803 N N . ALA A 1 106 ? -13.507 6.654 -11.609 1.00 52.22 106 ALA A N 1
ATOM 804 C CA . ALA A 1 106 ? -12.387 7.503 -12.004 1.00 52.22 106 ALA A CA 1
ATOM 805 C C . ALA A 1 106 ? -12.674 7.906 -13.441 1.00 52.22 106 ALA A C 1
ATOM 807 O O . ALA A 1 106 ? -12.727 7.027 -14.303 1.00 52.22 106 ALA A O 1
ATOM 808 N N . ALA A 1 107 ? -13.102 9.161 -13.639 1.00 44.41 107 ALA A N 1
ATOM 809 C CA . ALA A 1 107 ? -13.700 9.549 -14.903 1.00 44.41 107 ALA A CA 1
ATOM 810 C C . ALA A 1 107 ? -12.599 9.250 -15.892 1.00 44.41 107 ALA A C 1
ATOM 812 O O . ALA A 1 107 ? -11.539 9.837 -15.714 1.00 44.41 107 ALA A O 1
ATOM 813 N N . ALA A 1 108 ? -12.795 8.262 -16.778 1.00 45.69 108 ALA A N 1
ATOM 814 C CA . ALA A 1 108 ? -11.763 7.810 -17.696 1.00 45.69 108 ALA A CA 1
ATOM 815 C C . ALA A 1 108 ? -11.267 9.075 -18.370 1.00 45.69 108 ALA A C 1
ATOM 817 O O . ALA A 1 108 ? -12.037 9.671 -19.122 1.00 45.69 108 ALA A O 1
ATOM 818 N N . SER A 1 109 ? -10.109 9.569 -17.923 1.00 43.50 109 SER A N 1
ATOM 819 C CA . SER A 1 109 ? -9.794 10.992 -17.971 1.00 43.50 109 SER A CA 1
ATOM 820 C C . SER A 1 109 ? -9.850 11.398 -19.424 1.00 43.50 109 SER A C 1
ATOM 822 O O . SER A 1 109 ? -8.999 11.012 -20.222 1.00 43.50 109 SER A O 1
ATOM 824 N N . GLY A 1 110 ? -10.956 12.047 -19.784 1.00 41.03 110 GLY A N 1
ATOM 825 C CA . GLY A 1 110 ? -11.322 12.279 -21.163 1.00 41.03 110 GLY A CA 1
ATOM 826 C C . GLY A 1 110 ? -10.294 13.215 -21.758 1.00 41.03 110 GLY A C 1
ATOM 827 O O . GLY A 1 110 ? -10.259 14.381 -21.387 1.00 41.03 110 GLY A O 1
ATOM 828 N N . ALA A 1 111 ? -9.497 12.669 -22.674 1.00 44.22 111 ALA A N 1
ATOM 829 C CA . ALA A 1 111 ? -8.417 13.314 -23.403 1.00 44.22 111 ALA A CA 1
ATOM 830 C C . ALA A 1 111 ? -7.260 13.860 -22.532 1.00 44.22 111 ALA A C 1
ATOM 832 O O . ALA A 1 111 ? -7.471 14.453 -21.472 1.00 44.22 111 ALA A O 1
ATOM 833 N N . PRO A 1 112 ? -6.004 13.710 -22.993 1.00 46.72 112 PRO A N 1
ATOM 834 C CA . PRO A 1 112 ? -4.861 14.340 -22.350 1.00 46.72 112 PRO A CA 1
ATOM 835 C C . PRO A 1 112 ? -5.095 15.853 -22.323 1.00 46.72 112 PRO A C 1
ATOM 837 O O . PRO A 1 112 ? -5.094 16.518 -23.361 1.00 46.72 112 PRO A O 1
ATOM 840 N N . SER A 1 113 ? -5.333 16.409 -21.132 1.00 43.62 113 SER A N 1
ATOM 841 C CA . SER A 1 113 ? -5.306 17.858 -20.963 1.00 43.62 113 SER A CA 1
ATOM 842 C C . SER A 1 113 ? -3.932 18.360 -21.412 1.00 43.62 113 SER A C 1
ATOM 844 O O . SER A 1 113 ? -2.928 17.655 -21.297 1.00 43.62 113 SER A O 1
ATOM 846 N N . SER A 1 114 ? -3.857 19.584 -21.924 1.00 44.94 114 SER A N 1
ATOM 847 C CA . SER A 1 114 ? -2.641 20.221 -22.453 1.00 44.94 114 SER A CA 1
ATOM 848 C C . SER A 1 114 ? -1.460 20.331 -21.461 1.00 44.94 114 SER A C 1
ATOM 850 O O . SER A 1 114 ? -0.437 20.921 -21.793 1.00 44.94 114 SER A O 1
ATOM 852 N N . ALA A 1 115 ? -1.573 19.752 -20.260 1.00 51.91 115 ALA A N 1
ATOM 853 C CA . ALA A 1 115 ? -0.480 19.432 -19.343 1.00 51.91 115 ALA A CA 1
ATOM 854 C C . ALA A 1 115 ? 0.316 18.159 -19.737 1.00 51.91 115 ALA A C 1
ATOM 856 O O . ALA A 1 115 ? 1.221 17.762 -19.005 1.00 51.91 115 ALA A O 1
ATOM 857 N N . ALA A 1 116 ? 0.004 17.536 -20.882 1.00 55.28 116 ALA A N 1
ATOM 858 C CA . ALA A 1 116 ? 0.552 16.267 -21.385 1.00 55.28 116 ALA A CA 1
ATOM 859 C C . ALA A 1 116 ? 2.092 16.157 -21.473 1.00 55.28 116 ALA A C 1
ATOM 861 O O . ALA A 1 116 ? 2.611 15.052 -21.593 1.00 55.28 116 ALA A O 1
ATOM 862 N N . ASN A 1 117 ? 2.830 17.266 -21.375 1.00 64.12 117 ASN A N 1
ATOM 863 C CA . ASN A 1 117 ? 4.296 17.267 -21.449 1.00 64.12 117 ASN A CA 1
ATOM 864 C C . ASN A 1 117 ? 4.999 17.294 -20.084 1.00 64.12 117 ASN A C 1
ATOM 866 O O . ASN A 1 117 ? 6.228 17.253 -20.033 1.00 64.12 117 ASN A O 1
ATOM 870 N N . VAL A 1 118 ? 4.265 17.393 -18.971 1.00 77.25 118 VAL A N 1
ATOM 871 C CA . VAL A 1 118 ? 4.893 17.381 -17.645 1.00 77.25 118 VAL A CA 1
ATOM 872 C C . VAL A 1 118 ? 5.190 15.937 -17.256 1.00 77.25 118 VAL A C 1
ATOM 874 O O . VAL A 1 118 ? 4.289 15.196 -16.870 1.00 77.25 118 VAL A O 1
ATOM 877 N N . GLN A 1 119 ? 6.461 15.547 -17.342 1.00 86.31 119 GLN A N 1
ATOM 878 C CA . GLN A 1 119 ? 6.919 14.245 -16.867 1.00 86.31 119 GLN A CA 1
ATOM 879 C C . GLN A 1 119 ? 6.760 14.156 -15.345 1.00 86.31 119 GLN A C 1
ATOM 881 O O . GLN A 1 119 ? 7.263 15.008 -14.605 1.00 86.31 119 GLN A O 1
ATOM 886 N N . LYS A 1 120 ? 6.073 13.116 -14.870 1.00 89.94 120 LYS A N 1
ATOM 887 C CA . LYS A 1 120 ? 5.819 12.893 -13.439 1.00 89.94 120 LYS A CA 1
ATOM 888 C C . LYS A 1 120 ? 6.597 11.679 -12.927 1.00 89.94 120 LYS A C 1
ATOM 890 O O . LYS A 1 120 ? 6.879 10.773 -13.715 1.00 89.94 120 LYS A O 1
ATOM 895 N N . PRO A 1 121 ? 6.947 11.632 -11.631 1.00 92.06 121 PRO A N 1
ATOM 896 C CA . PRO A 1 121 ? 7.354 10.390 -10.988 1.00 92.06 121 PRO A CA 1
ATOM 897 C C . PRO A 1 121 ? 6.166 9.420 -10.916 1.00 92.06 121 PRO A C 1
ATOM 899 O O . PRO A 1 121 ? 5.057 9.838 -10.582 1.00 92.06 121 PRO A O 1
ATOM 902 N N . TYR A 1 122 ? 6.394 8.136 -11.175 1.00 94.44 122 TYR A N 1
ATOM 903 C CA . TYR A 1 122 ? 5.377 7.093 -11.006 1.00 94.44 122 TYR A CA 1
ATOM 904 C C . TYR A 1 122 ? 5.779 6.098 -9.926 1.00 94.44 122 TYR A C 1
ATOM 906 O O . TYR A 1 122 ? 6.954 5.771 -9.777 1.00 94.44 122 TYR A O 1
ATOM 914 N N . ILE A 1 123 ? 4.790 5.620 -9.176 1.00 95.88 123 ILE A N 1
ATOM 915 C CA . ILE A 1 123 ? 4.930 4.535 -8.207 1.00 95.88 123 ILE A CA 1
ATOM 916 C C . ILE A 1 123 ? 4.173 3.328 -8.751 1.00 95.88 123 ILE A C 1
ATOM 918 O O . ILE A 1 123 ? 2.961 3.393 -8.963 1.00 95.88 123 ILE A O 1
ATOM 922 N N . PHE A 1 124 ? 4.893 2.233 -8.970 1.00 95.25 124 PHE A N 1
ATOM 923 C CA . PHE A 1 124 ? 4.338 0.938 -9.332 1.00 95.25 124 PHE A CA 1
ATOM 924 C C . PHE A 1 124 ? 4.117 0.135 -8.060 1.00 95.25 124 PHE A C 1
ATOM 926 O O . PHE A 1 124 ? 5.053 -0.119 -7.302 1.00 95.25 124 PHE A O 1
ATOM 933 N N . ALA A 1 125 ? 2.866 -0.234 -7.824 1.00 94.75 125 ALA A N 1
ATOM 934 C CA . ALA A 1 125 ? 2.435 -0.943 -6.636 1.00 94.75 125 ALA A CA 1
ATOM 935 C C . ALA A 1 125 ? 1.296 -1.905 -7.001 1.00 94.75 125 ALA A C 1
ATOM 937 O O . ALA A 1 125 ? 0.591 -1.688 -7.989 1.00 94.75 125 ALA A O 1
ATOM 938 N N . ASP A 1 126 ? 1.120 -2.966 -6.216 1.00 92.19 126 ASP A N 1
ATOM 939 C CA . ASP A 1 126 ? -0.055 -3.832 -6.318 1.00 92.19 126 ASP A CA 1
ATOM 940 C C . ASP A 1 126 ? -1.283 -3.092 -5.768 1.00 92.19 126 ASP A C 1
ATOM 942 O O . ASP A 1 126 ? -1.536 -3.071 -4.565 1.00 92.19 126 ASP A O 1
ATOM 946 N N . VAL A 1 127 ? -1.998 -2.405 -6.657 1.00 90.12 127 VAL A N 1
ATOM 947 C CA . VAL A 1 127 ? -3.120 -1.524 -6.300 1.00 90.12 127 VAL A CA 1
ATOM 948 C C . VAL A 1 127 ? -4.398 -2.274 -5.923 1.00 90.12 127 VAL A C 1
ATOM 950 O O . VAL A 1 127 ? -5.303 -1.672 -5.347 1.00 90.12 127 VAL A O 1
ATOM 953 N N . ASP A 1 128 ? -4.465 -3.576 -6.207 1.00 87.69 128 ASP A N 1
ATOM 954 C CA . ASP A 1 128 ? -5.579 -4.433 -5.792 1.00 87.69 128 ASP A CA 1
ATOM 955 C C . ASP A 1 128 ? -5.441 -4.844 -4.313 1.00 87.69 128 ASP A C 1
ATOM 957 O O . ASP A 1 128 ? -6.420 -5.198 -3.650 1.00 87.69 128 ASP A O 1
ATOM 961 N N . ASN A 1 129 ? -4.232 -4.724 -3.756 1.00 89.25 129 ASN A N 1
ATOM 962 C CA . ASN A 1 129 ? -3.972 -4.848 -2.333 1.00 89.25 129 ASN A CA 1
ATOM 963 C C . ASN A 1 129 ? -4.066 -3.477 -1.636 1.00 89.25 129 ASN A C 1
ATOM 965 O O . ASN A 1 129 ? -3.236 -2.589 -1.831 1.00 89.25 129 ASN A O 1
ATOM 969 N N . TRP A 1 130 ? -5.051 -3.321 -0.750 1.00 87.12 130 TRP A N 1
ATOM 970 C CA . TRP A 1 130 ? -5.327 -2.059 -0.051 1.00 87.12 130 TRP A CA 1
ATOM 971 C C . TRP A 1 130 ? -4.165 -1.525 0.791 1.00 87.12 130 TRP A C 1
ATOM 973 O O . TRP A 1 130 ? -3.942 -0.315 0.820 1.00 87.12 130 TRP A O 1
ATOM 983 N N . GLU A 1 131 ? -3.415 -2.397 1.469 1.00 89.00 131 GLU A N 1
ATOM 984 C CA . GLU A 1 131 ? -2.261 -1.979 2.275 1.00 89.00 131 GLU A CA 1
ATOM 985 C C . GLU A 1 131 ? -1.133 -1.462 1.377 1.00 89.00 131 GLU A C 1
ATOM 987 O O . GLU A 1 131 ? -0.521 -0.430 1.661 1.00 89.00 131 GLU A O 1
ATOM 992 N N . THR A 1 132 ? -0.907 -2.130 0.247 1.00 92.44 132 THR A N 1
ATOM 993 C CA . THR A 1 132 ? 0.090 -1.734 -0.752 1.00 92.44 132 THR A CA 1
ATOM 994 C C . THR A 1 132 ? -0.299 -0.413 -1.425 1.00 92.44 132 THR A C 1
ATOM 996 O O . THR A 1 132 ? 0.526 0.500 -1.504 1.00 92.44 132 THR A O 1
ATOM 999 N N . ALA A 1 133 ? -1.565 -0.253 -1.823 1.00 91.69 133 ALA A N 1
ATOM 1000 C CA . ALA A 1 133 ? -2.084 0.994 -2.381 1.00 91.69 133 ALA A CA 1
ATOM 1001 C C . ALA A 1 133 ? -1.968 2.163 -1.384 1.00 91.69 133 ALA A C 1
ATOM 1003 O O . ALA A 1 133 ? -1.481 3.241 -1.736 1.00 91.69 133 ALA A O 1
ATOM 1004 N N . ALA A 1 134 ? -2.346 1.950 -0.118 1.00 92.19 134 ALA A N 1
ATOM 1005 C CA . ALA A 1 134 ? -2.231 2.963 0.930 1.00 92.19 134 ALA A CA 1
ATOM 1006 C C . ALA A 1 134 ? -0.770 3.360 1.180 1.00 92.19 134 ALA A C 1
ATOM 1008 O O . ALA A 1 134 ? -0.460 4.548 1.301 1.00 92.19 134 ALA A O 1
ATOM 1009 N N . THR A 1 135 ? 0.137 2.381 1.181 1.00 95.12 135 THR A N 1
ATOM 1010 C CA . THR A 1 135 ? 1.582 2.606 1.316 1.00 95.12 135 THR A CA 1
ATOM 1011 C C . THR A 1 135 ? 2.121 3.457 0.168 1.00 95.12 135 THR A C 1
ATOM 1013 O O . THR A 1 135 ? 2.828 4.439 0.405 1.00 95.12 135 THR A O 1
ATOM 1016 N N . ALA A 1 136 ? 1.737 3.145 -1.074 1.00 95.56 136 ALA A N 1
ATOM 1017 C CA . ALA A 1 136 ? 2.122 3.918 -2.253 1.00 95.56 136 ALA A CA 1
ATOM 1018 C C . ALA A 1 136 ? 1.604 5.366 -2.191 1.00 95.56 136 ALA A C 1
ATOM 1020 O O . ALA A 1 136 ? 2.339 6.308 -2.497 1.00 95.56 136 ALA A O 1
ATOM 1021 N N . MET A 1 137 ? 0.359 5.568 -1.748 1.00 93.62 137 MET A N 1
ATOM 1022 C CA . MET A 1 137 ? -0.225 6.903 -1.588 1.00 93.62 137 MET A CA 1
ATOM 1023 C C . MET A 1 137 ? 0.453 7.716 -0.481 1.00 93.62 137 MET A C 1
ATOM 1025 O O . MET A 1 137 ? 0.697 8.912 -0.667 1.00 93.62 137 MET A O 1
ATOM 1029 N N . LEU A 1 138 ? 0.785 7.083 0.647 1.00 95.19 138 LEU A N 1
ATOM 1030 C CA . LEU A 1 138 ? 1.533 7.725 1.725 1.00 95.19 138 LEU A CA 1
ATOM 1031 C C . LEU A 1 138 ? 2.919 8.153 1.234 1.00 95.19 138 LEU A C 1
ATOM 1033 O O . LEU A 1 138 ? 3.281 9.321 1.381 1.00 95.19 138 LEU A O 1
ATOM 1037 N N . LEU A 1 139 ? 3.653 7.246 0.583 1.00 96.69 139 LEU A N 1
ATOM 1038 C CA . LEU A 1 139 ? 4.960 7.551 0.004 1.00 96.69 139 LEU A CA 1
ATOM 1039 C C . LEU A 1 139 ? 4.864 8.700 -1.008 1.00 96.69 139 LEU A C 1
ATOM 1041 O O . LEU A 1 139 ? 5.646 9.645 -0.938 1.00 96.69 139 LEU A O 1
ATOM 1045 N N . SER A 1 140 ? 3.870 8.673 -1.901 1.00 95.56 140 SER A N 1
ATOM 1046 C CA . SER A 1 140 ? 3.608 9.757 -2.855 1.00 95.56 140 SER A CA 1
ATOM 1047 C C . SER A 1 140 ? 3.411 11.109 -2.156 1.00 95.56 140 SER A C 1
ATOM 1049 O O . SER A 1 140 ? 4.006 12.112 -2.565 1.00 95.56 140 SER A O 1
ATOM 1051 N N . SER A 1 141 ? 2.623 11.150 -1.077 1.00 94.62 141 SER A N 1
ATOM 1052 C CA . SER A 1 141 ? 2.385 12.366 -0.288 1.00 94.62 141 SER A CA 1
ATOM 1053 C C . SER A 1 141 ? 3.674 12.907 0.341 1.00 94.62 141 SER A C 1
ATOM 1055 O O . SER A 1 141 ? 3.987 14.093 0.209 1.00 94.62 141 SER A O 1
ATOM 1057 N N . LEU A 1 142 ? 4.474 12.032 0.955 1.00 96.62 142 LEU A N 1
ATO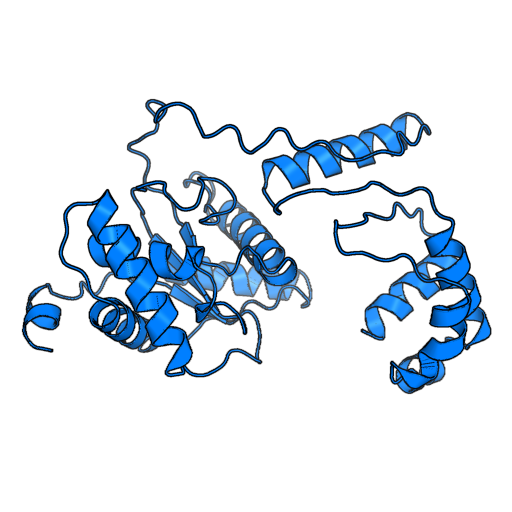M 1058 C CA . LEU A 1 142 ? 5.730 12.408 1.608 1.00 96.62 142 LEU A CA 1
ATOM 1059 C C . LEU A 1 142 ? 6.792 12.869 0.606 1.00 96.62 142 LEU A C 1
ATOM 1061 O O . LEU A 1 142 ? 7.426 13.903 0.811 1.00 96.62 142 LEU A O 1
ATOM 1065 N N . VAL A 1 143 ? 6.939 12.167 -0.518 1.00 95.50 143 VAL A N 1
ATOM 1066 C CA . VAL A 1 143 ? 7.834 12.580 -1.609 1.00 95.50 143 VAL A CA 1
ATOM 1067 C C . VAL A 1 143 ? 7.417 13.949 -2.153 1.00 95.50 143 VAL A C 1
ATOM 1069 O O . VAL A 1 143 ? 8.270 14.813 -2.340 1.00 95.50 143 VAL A O 1
ATOM 1072 N N . SER A 1 144 ? 6.112 14.196 -2.324 1.00 95.19 144 SER A N 1
ATOM 1073 C CA . SER A 1 144 ? 5.595 15.509 -2.756 1.00 95.19 144 SER A CA 1
ATOM 1074 C C . SER A 1 144 ? 5.964 16.622 -1.774 1.00 95.19 144 SER A C 1
ATOM 1076 O O . SER A 1 144 ? 6.418 17.688 -2.181 1.00 95.19 144 SER A O 1
ATOM 1078 N N . LYS A 1 145 ? 5.803 16.367 -0.468 1.00 95.88 145 LYS A N 1
ATOM 1079 C CA . LYS A 1 145 ? 6.166 17.300 0.611 1.00 95.88 145 LYS A CA 1
ATOM 1080 C C . LYS A 1 145 ? 7.661 17.644 0.585 1.00 95.88 145 LYS A C 1
ATOM 1082 O O . LYS A 1 145 ? 8.029 18.790 0.827 1.00 95.88 145 LYS A O 1
ATOM 1087 N N . LEU A 1 146 ? 8.517 16.668 0.289 1.00 95.81 146 LEU A N 1
ATOM 1088 C CA . LEU A 1 146 ? 9.979 16.804 0.282 1.00 95.81 146 LEU A CA 1
ATOM 1089 C C . LEU A 1 146 ? 10.551 17.327 -1.053 1.00 95.81 146 LEU A C 1
ATOM 1091 O O . LEU A 1 146 ? 11.732 17.687 -1.139 1.00 95.81 146 LEU A O 1
ATOM 1095 N N . MET A 1 147 ? 9.721 17.405 -2.094 1.00 93.69 147 MET A N 1
ATOM 1096 C CA . MET A 1 147 ? 10.058 17.935 -3.417 1.00 93.69 147 MET A CA 1
ATOM 1097 C C . MET A 1 147 ? 9.122 19.096 -3.809 1.00 93.69 147 MET A C 1
ATOM 1099 O O . MET A 1 147 ? 8.389 18.995 -4.793 1.00 93.69 147 MET A O 1
ATOM 1103 N N . PRO A 1 148 ? 9.122 20.217 -3.060 1.00 92.50 148 PRO A N 1
ATOM 1104 C CA . PRO A 1 148 ? 8.231 21.335 -3.351 1.00 92.50 148 PRO A CA 1
ATOM 1105 C C . PRO A 1 148 ? 8.506 21.922 -4.742 1.00 92.50 148 PRO A C 1
ATOM 1107 O O . PRO A 1 148 ? 9.656 22.146 -5.117 1.00 92.50 148 PRO A O 1
ATOM 1110 N N . GLY A 1 149 ? 7.437 22.189 -5.496 1.00 89.88 149 GLY A N 1
ATOM 1111 C CA . GLY A 1 149 ? 7.504 22.728 -6.860 1.00 89.88 149 GLY A CA 1
ATOM 1112 C C . GLY A 1 149 ? 7.699 21.680 -7.960 1.00 89.88 149 GLY A C 1
ATOM 1113 O O . GLY A 1 149 ? 7.580 22.020 -9.134 1.00 89.88 149 GLY A O 1
ATOM 1114 N N . GLU A 1 150 ? 7.946 20.419 -7.601 1.00 90.25 150 GLU A N 1
ATOM 1115 C CA . GLU A 1 150 ? 8.042 19.314 -8.555 1.00 90.25 150 GLU A CA 1
ATOM 1116 C C . GLU A 1 150 ? 6.669 18.667 -8.798 1.00 90.25 150 GLU A C 1
ATOM 1118 O O . GLU A 1 150 ? 5.790 18.722 -7.928 1.00 90.25 150 GLU A O 1
ATOM 1123 N N . PRO A 1 151 ? 6.450 18.026 -9.961 1.00 88.19 151 PRO A N 1
ATOM 1124 C CA . PRO A 1 151 ? 5.230 17.272 -10.200 1.00 88.19 151 PRO A CA 1
ATOM 1125 C C . PRO A 1 151 ? 5.064 16.157 -9.165 1.00 88.19 151 PRO A C 1
ATOM 1127 O O . PRO A 1 151 ? 5.977 15.370 -8.914 1.00 88.19 151 PRO A O 1
ATOM 1130 N N . GLN A 1 152 ? 3.871 16.081 -8.585 1.00 89.38 152 GLN A N 1
ATOM 1131 C CA . GLN A 1 152 ? 3.529 15.086 -7.576 1.00 89.38 152 GLN A CA 1
ATOM 1132 C C . GLN A 1 152 ? 3.616 13.655 -8.142 1.00 89.38 152 GLN A C 1
ATOM 1134 O O . GLN A 1 152 ? 3.087 13.420 -9.234 1.00 89.38 152 GLN A O 1
ATOM 1139 N N . PRO A 1 153 ? 4.209 12.690 -7.404 1.00 92.00 153 PRO A N 1
ATOM 1140 C CA . PRO A 1 153 ? 4.206 11.294 -7.809 1.00 92.00 153 PRO A CA 1
ATOM 1141 C C . PRO A 1 153 ? 2.794 10.732 -7.943 1.00 92.00 153 PRO A C 1
ATOM 1143 O O . PRO A 1 153 ? 1.912 11.027 -7.124 1.00 92.00 153 PRO A O 1
ATOM 1146 N N . VAL A 1 154 ? 2.608 9.878 -8.940 1.00 91.56 154 VAL A N 1
ATOM 1147 C CA . VAL A 1 154 ? 1.322 9.256 -9.267 1.00 91.56 154 VAL A CA 1
ATOM 1148 C C . VAL A 1 154 ? 1.391 7.752 -9.022 1.00 91.56 154 VAL A C 1
ATOM 1150 O O . VAL A 1 154 ? 2.395 7.123 -9.356 1.00 91.56 154 VAL A O 1
ATOM 1153 N N . VAL A 1 155 ? 0.343 7.166 -8.435 1.00 91.94 155 VAL A N 1
ATOM 1154 C CA . VAL A 1 155 ? 0.262 5.708 -8.262 1.00 91.94 155 VAL A CA 1
ATOM 1155 C C . VAL A 1 155 ? -0.353 5.105 -9.524 1.00 91.94 155 VAL A C 1
ATOM 1157 O O . VAL A 1 155 ? -1.517 5.359 -9.851 1.00 91.94 155 VAL A O 1
ATOM 1160 N N . PHE A 1 156 ? 0.443 4.328 -10.258 1.00 88.25 156 PHE A N 1
ATOM 1161 C CA . PHE A 1 156 ? 0.022 3.753 -11.533 1.00 88.25 156 PHE A CA 1
ATOM 1162 C C . PHE A 1 156 ? -1.112 2.741 -11.324 1.00 88.25 156 PHE A C 1
ATOM 1164 O O . PHE A 1 156 ? -1.039 1.895 -10.439 1.00 88.25 156 PHE A O 1
ATOM 1171 N N . GLY A 1 157 ? -2.172 2.835 -12.130 1.00 83.44 157 GLY A N 1
ATOM 1172 C CA . GLY A 1 157 ? -3.379 2.014 -11.989 1.00 83.44 157 GLY A CA 1
ATOM 1173 C C . GLY A 1 157 ? -4.451 2.592 -11.057 1.00 83.44 157 GLY A C 1
ATOM 1174 O O . GLY A 1 157 ? -5.626 2.387 -11.341 1.00 83.44 157 GLY A O 1
ATOM 1175 N N . CYS A 1 158 ? -4.086 3.373 -10.032 1.00 78.19 158 CYS A N 1
ATOM 1176 C CA . CYS A 1 158 ? -5.053 4.065 -9.164 1.00 78.19 158 CYS A CA 1
ATOM 1177 C C . CYS A 1 158 ? -5.551 5.384 -9.769 1.00 78.19 158 CYS A C 1
ATOM 1179 O O . CYS A 1 158 ? -6.751 5.647 -9.787 1.00 78.19 158 CYS A O 1
ATOM 1181 N N . ASP A 1 159 ? -4.622 6.234 -10.219 1.00 70.25 159 ASP A N 1
ATOM 1182 C CA . ASP A 1 159 ? -4.930 7.634 -10.544 1.00 70.25 159 ASP A CA 1
ATOM 1183 C C . ASP A 1 159 ? -5.146 7.871 -12.054 1.00 70.25 159 ASP A C 1
ATOM 1185 O O . ASP A 1 159 ? -6.042 8.624 -12.430 1.00 70.25 159 ASP A O 1
ATOM 1189 N N . ASP A 1 160 ? -4.369 7.206 -12.919 1.00 64.25 160 ASP A N 1
ATOM 1190 C CA . ASP A 1 160 ? -4.395 7.415 -14.382 1.00 64.25 160 ASP A CA 1
ATOM 1191 C C . ASP A 1 160 ? -5.014 6.234 -15.163 1.00 64.25 160 ASP A C 1
ATOM 1193 O O . ASP A 1 160 ? -5.171 6.287 -16.383 1.00 64.25 160 ASP A O 1
ATOM 1197 N N . GLY A 1 161 ? -5.412 5.167 -14.463 1.00 69.12 161 GLY A N 1
ATOM 1198 C CA . GLY A 1 161 ? -5.852 3.910 -15.067 1.00 69.12 161 GLY A CA 1
ATOM 1199 C C . GLY A 1 161 ? -4.694 3.076 -15.630 1.00 69.12 161 GLY A C 1
ATOM 1200 O O . GLY A 1 161 ? -3.601 3.561 -15.906 1.00 69.12 161 GLY A O 1
ATOM 1201 N N . VAL A 1 162 ? -4.928 1.774 -15.791 1.00 65.44 162 VAL A N 1
ATOM 1202 C CA . VAL A 1 162 ? -3.871 0.790 -16.110 1.00 65.44 162 VAL A CA 1
ATOM 1203 C C . VAL A 1 162 ? -3.380 0.867 -17.570 1.00 65.44 162 VAL A C 1
ATOM 1205 O O . VAL A 1 162 ? -2.290 0.401 -17.886 1.00 65.44 162 VAL A O 1
ATOM 1208 N N . HIS A 1 163 ? -4.155 1.489 -18.462 1.00 67.44 163 HIS A N 1
ATOM 1209 C CA . HIS A 1 163 ? -3.850 1.591 -19.896 1.00 67.44 163 HIS A CA 1
ATOM 1210 C C . HIS A 1 163 ? -3.278 2.944 -20.329 1.00 67.44 163 HIS A C 1
ATOM 1212 O O . HIS A 1 163 ? -3.043 3.152 -21.521 1.00 67.44 163 HIS A O 1
ATOM 1218 N N . ALA A 1 164 ? -3.086 3.888 -19.407 1.00 71.50 164 ALA A N 1
ATOM 1219 C CA . ALA A 1 164 ? -2.527 5.180 -19.770 1.00 71.50 164 ALA A CA 1
ATOM 1220 C C . ALA A 1 164 ? -1.081 5.002 -20.250 1.00 71.50 164 ALA A C 1
ATOM 1222 O O . ALA A 1 164 ? -0.239 4.471 -19.526 1.00 71.50 164 ALA A O 1
ATOM 1223 N N . VAL A 1 165 ? -0.797 5.452 -21.473 1.00 71.31 165 VAL A N 1
ATOM 1224 C CA . VAL A 1 165 ? 0.578 5.663 -21.933 1.00 71.31 165 VAL A CA 1
ATOM 1225 C C . VAL A 1 165 ? 1.051 6.956 -21.289 1.00 71.31 165 VAL A C 1
ATOM 1227 O O . VAL A 1 165 ? 0.516 8.027 -21.583 1.00 71.31 165 VAL A O 1
ATOM 1230 N N . VAL A 1 166 ? 2.018 6.858 -20.381 1.00 78.81 166 VAL A N 1
ATOM 1231 C CA . VAL A 1 166 ? 2.459 8.001 -19.580 1.00 78.81 166 VAL A CA 1
ATOM 1232 C C . VAL A 1 166 ? 3.915 8.346 -19.851 1.00 78.81 166 VAL A C 1
ATOM 1234 O O . VAL A 1 166 ? 4.765 7.468 -19.950 1.00 78.81 166 VAL A O 1
ATOM 1237 N N . HIS A 1 167 ? 4.221 9.641 -19.925 1.00 83.25 167 HIS A N 1
ATOM 1238 C CA . HIS A 1 167 ? 5.600 10.119 -19.943 1.00 83.25 167 HIS A CA 1
ATOM 1239 C C . HIS A 1 167 ? 6.120 10.236 -18.511 1.00 83.25 167 HIS A C 1
ATOM 1241 O O . HIS A 1 167 ? 5.645 11.053 -17.713 1.00 83.25 167 HIS A O 1
ATOM 1247 N N . MET A 1 168 ? 7.090 9.393 -18.183 1.00 87.88 168 MET A N 1
ATOM 1248 C CA . MET A 1 168 ? 7.628 9.254 -16.841 1.00 87.88 168 MET A CA 1
ATOM 1249 C C . MET A 1 168 ? 8.932 10.044 -16.721 1.00 87.88 168 MET A C 1
ATOM 1251 O O . MET A 1 168 ? 9.762 10.049 -17.625 1.00 87.88 168 MET A O 1
ATOM 1255 N N . ARG A 1 169 ? 9.126 10.718 -15.586 1.00 88.81 169 ARG A N 1
ATOM 1256 C CA . ARG A 1 169 ? 10.432 11.304 -15.234 1.00 88.81 169 ARG A CA 1
ATOM 1257 C C . ARG A 1 169 ? 11.309 10.286 -14.514 1.00 88.81 169 ARG A C 1
ATOM 1259 O O . ARG A 1 169 ? 12.525 10.265 -14.668 1.00 88.81 169 ARG A O 1
ATOM 1266 N N . SER A 1 170 ? 10.672 9.507 -13.653 1.00 91.44 170 SER A N 1
ATOM 1267 C CA . SER A 1 170 ? 11.290 8.527 -12.778 1.00 91.44 170 SER A CA 1
ATOM 1268 C C . SER A 1 170 ? 10.242 7.507 -12.352 1.00 91.44 170 SER A C 1
ATOM 1270 O O . SER A 1 170 ? 9.041 7.794 -12.368 1.00 91.44 170 SER A O 1
ATOM 1272 N N . ALA A 1 171 ? 10.702 6.323 -11.964 1.00 93.88 171 ALA A N 1
ATOM 1273 C CA . ALA A 1 171 ? 9.848 5.236 -11.517 1.00 93.88 171 ALA A CA 1
ATOM 1274 C C . ALA A 1 171 ? 10.304 4.725 -10.146 1.00 93.88 171 ALA A C 1
ATOM 1276 O O . ALA A 1 171 ? 11.499 4.586 -9.882 1.00 93.88 171 ALA A O 1
ATOM 1277 N N . ILE A 1 172 ? 9.344 4.442 -9.275 1.00 95.94 172 ILE A N 1
ATOM 1278 C CA . ILE A 1 172 ? 9.522 3.763 -7.995 1.00 95.94 172 ILE A CA 1
ATOM 1279 C C . ILE A 1 172 ? 8.818 2.415 -8.109 1.00 95.94 172 ILE A C 1
ATOM 1281 O O . ILE A 1 172 ? 7.645 2.370 -8.469 1.00 95.94 172 ILE A O 1
ATOM 1285 N N . LEU A 1 173 ? 9.512 1.332 -7.769 1.00 96.00 173 LEU A N 1
ATOM 1286 C CA . LEU A 1 173 ? 8.918 0.003 -7.660 1.00 96.00 173 LEU A CA 1
ATOM 1287 C C . LEU A 1 173 ? 8.735 -0.329 -6.180 1.00 96.00 173 LEU A C 1
ATOM 1289 O O . LEU A 1 173 ? 9.720 -0.508 -5.461 1.00 96.00 173 LEU A O 1
ATOM 1293 N N . LEU A 1 174 ? 7.483 -0.407 -5.731 1.00 96.50 174 LEU A N 1
ATOM 1294 C CA . LEU A 1 174 ? 7.154 -0.779 -4.362 1.00 96.50 174 LEU A CA 1
ATOM 1295 C C . LEU A 1 174 ? 7.164 -2.308 -4.227 1.00 96.50 174 LEU A C 1
ATOM 1297 O O . LEU A 1 174 ? 6.390 -3.006 -4.881 1.00 96.50 174 LEU A O 1
ATOM 1301 N N . LEU A 1 175 ? 8.052 -2.824 -3.382 1.00 95.31 175 LEU A N 1
ATOM 1302 C CA . LEU A 1 175 ? 8.262 -4.251 -3.172 1.00 95.31 175 LEU A CA 1
ATOM 1303 C C . LEU A 1 175 ? 7.419 -4.724 -1.985 1.00 95.31 175 LEU A C 1
ATOM 1305 O O . LEU A 1 175 ? 7.705 -4.403 -0.828 1.00 95.31 175 LEU A O 1
ATOM 1309 N N . THR A 1 176 ? 6.383 -5.491 -2.307 1.00 94.25 176 THR A N 1
ATOM 1310 C CA . THR A 1 176 ? 5.449 -6.147 -1.381 1.00 94.25 176 THR A CA 1
ATOM 1311 C C . THR A 1 176 ? 5.179 -7.577 -1.869 1.00 94.25 176 THR A C 1
ATOM 1313 O O . THR A 1 176 ? 5.556 -7.904 -3.002 1.00 94.25 176 THR A O 1
ATOM 1316 N N . PRO A 1 177 ? 4.526 -8.456 -1.082 1.00 90.62 177 PRO A N 1
ATOM 1317 C CA . PRO A 1 177 ? 4.310 -9.844 -1.487 1.00 90.62 177 PRO A CA 1
ATOM 1318 C C . PRO A 1 177 ? 3.600 -10.028 -2.838 1.00 90.62 177 PRO A C 1
ATOM 1320 O O . PRO A 1 177 ? 3.909 -10.971 -3.560 1.00 90.62 177 PRO A O 1
ATOM 1323 N N . GLY A 1 178 ? 2.695 -9.110 -3.199 1.00 87.12 178 GLY A N 1
ATOM 1324 C CA . GLY A 1 178 ? 1.916 -9.144 -4.445 1.00 87.12 178 GLY A CA 1
ATOM 1325 C C . GLY A 1 178 ? 2.484 -8.313 -5.602 1.00 87.12 178 GLY A C 1
ATOM 1326 O O . GLY A 1 178 ? 1.880 -8.249 -6.674 1.00 87.12 178 GLY A O 1
ATOM 1327 N N . CYS A 1 179 ? 3.643 -7.662 -5.443 1.00 90.62 179 CYS A N 1
ATOM 1328 C CA . CYS A 1 179 ? 4.100 -6.681 -6.437 1.00 90.62 179 CYS A CA 1
ATOM 1329 C C . CYS A 1 179 ? 4.325 -7.272 -7.845 1.00 90.62 179 CYS A C 1
ATOM 1331 O O . CYS A 1 179 ? 4.132 -6.567 -8.826 1.00 90.62 179 CYS A O 1
ATOM 1333 N N . PHE A 1 180 ? 4.648 -8.564 -7.976 1.00 89.44 180 PHE A N 1
ATOM 1334 C CA . PHE A 1 180 ? 4.819 -9.230 -9.279 1.00 89.44 180 PHE A CA 1
ATOM 1335 C C . PHE A 1 180 ? 3.611 -10.045 -9.747 1.00 89.44 180 PHE A C 1
ATOM 1337 O O . PHE A 1 180 ? 3.675 -10.702 -10.784 1.00 89.44 180 PHE A O 1
ATOM 1344 N N . THR A 1 181 ? 2.515 -10.036 -8.992 1.00 89.62 181 THR A N 1
ATOM 1345 C CA . THR A 1 181 ? 1.240 -10.626 -9.423 1.00 89.62 181 THR A CA 1
ATOM 1346 C C . THR A 1 181 ? 0.290 -9.568 -9.976 1.00 89.62 181 THR A C 1
ATOM 1348 O O . THR A 1 181 ? -0.602 -9.887 -10.758 1.00 89.62 181 THR A O 1
ATOM 1351 N N . GLY A 1 182 ? 0.496 -8.303 -9.600 1.00 87.75 182 GLY A N 1
ATOM 1352 C CA . GLY A 1 182 ? -0.326 -7.180 -10.031 1.00 87.75 182 GLY A CA 1
ATOM 1353 C C . GLY A 1 182 ? -0.091 -6.790 -11.491 1.00 87.75 182 GLY A C 1
ATOM 1354 O O . GLY A 1 182 ? 1.014 -6.419 -11.896 1.00 87.75 182 GLY A O 1
ATOM 1355 N N . ARG A 1 183 ? -1.172 -6.770 -12.276 1.00 88.88 183 ARG 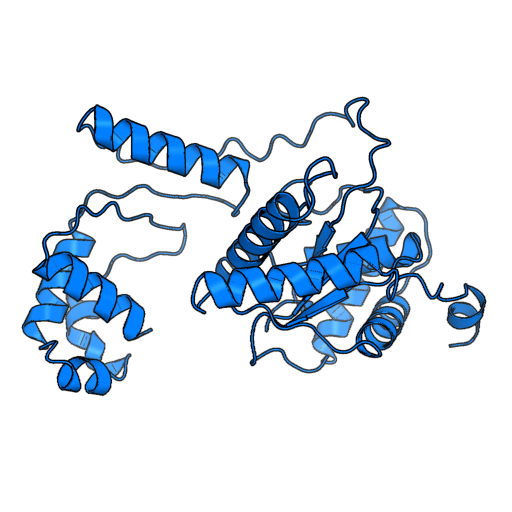A N 1
ATOM 1356 C CA . ARG A 1 183 ? -1.161 -6.340 -13.684 1.00 88.88 183 ARG A CA 1
ATOM 1357 C C . ARG A 1 183 ? -0.640 -4.909 -13.869 1.00 88.88 183 ARG A C 1
ATOM 1359 O O . ARG A 1 183 ? 0.109 -4.646 -14.807 1.00 88.88 183 ARG A O 1
ATOM 1366 N N . ALA A 1 184 ? -1.009 -3.990 -12.972 1.00 89.75 184 ALA A N 1
ATOM 1367 C CA . ALA A 1 184 ? -0.565 -2.596 -13.025 1.00 89.75 184 ALA A CA 1
ATOM 1368 C C . ALA A 1 184 ? 0.962 -2.470 -12.900 1.00 89.75 184 ALA A C 1
ATOM 1370 O O . ALA A 1 184 ? 1.575 -1.703 -13.639 1.00 89.75 184 ALA A O 1
ATOM 1371 N N . VAL A 1 185 ? 1.587 -3.260 -12.021 1.00 92.31 185 VAL A N 1
ATOM 1372 C CA . VAL A 1 185 ? 3.046 -3.255 -11.852 1.00 92.31 185 VAL A CA 1
ATOM 1373 C C . VAL A 1 185 ? 3.733 -3.764 -13.112 1.00 92.31 185 VAL A C 1
ATOM 1375 O O . VAL A 1 185 ? 4.635 -3.103 -13.615 1.00 92.31 185 VAL A O 1
ATOM 1378 N N . ALA A 1 186 ? 3.276 -4.894 -13.657 1.00 91.56 186 ALA A N 1
ATOM 1379 C CA . ALA A 1 186 ? 3.856 -5.478 -14.864 1.00 91.56 186 ALA A CA 1
ATOM 1380 C C . ALA A 1 186 ? 3.811 -4.505 -16.059 1.00 91.56 186 ALA A C 1
ATOM 1382 O O . ALA A 1 186 ? 4.824 -4.283 -16.722 1.00 91.56 186 ALA A O 1
ATOM 1383 N N . LEU A 1 187 ? 2.667 -3.852 -16.287 1.00 90.69 187 LEU A N 1
ATOM 1384 C CA . LEU A 1 187 ? 2.526 -2.839 -17.338 1.00 90.69 187 LEU A CA 1
ATOM 1385 C C . LEU A 1 187 ? 3.363 -1.584 -17.065 1.00 90.69 187 LEU A C 1
ATOM 1387 O O . LEU A 1 187 ? 3.980 -1.055 -17.988 1.00 90.69 187 LEU A O 1
ATOM 1391 N N . GLY A 1 188 ? 3.425 -1.125 -15.812 1.00 91.31 188 GLY A N 1
ATOM 1392 C CA . GLY A 1 188 ? 4.264 0.005 -15.412 1.00 91.31 188 GLY A CA 1
ATOM 1393 C C . GLY A 1 188 ? 5.750 -0.247 -15.681 1.00 91.31 188 GLY A C 1
ATOM 1394 O O . GLY A 1 188 ? 6.422 0.607 -16.258 1.00 91.31 188 GLY A O 1
ATOM 1395 N N . LEU A 1 189 ? 6.246 -1.446 -15.357 1.00 92.00 189 LEU A N 1
ATOM 1396 C CA . LEU A 1 189 ? 7.626 -1.865 -15.627 1.00 92.00 189 LEU A CA 1
ATOM 1397 C C . LEU A 1 189 ? 7.949 -1.847 -17.122 1.00 92.00 189 LEU A C 1
ATOM 1399 O O . LEU A 1 189 ? 8.978 -1.305 -17.517 1.00 92.00 189 LEU A O 1
ATOM 1403 N N . LEU A 1 190 ? 7.058 -2.388 -17.956 1.00 90.75 190 LEU A N 1
ATOM 1404 C CA . LEU A 1 190 ? 7.220 -2.380 -19.411 1.00 90.75 190 LEU A CA 1
ATOM 1405 C C . LEU A 1 190 ? 7.245 -0.953 -19.973 1.00 90.75 190 LEU A C 1
ATOM 1407 O O . LEU A 1 190 ? 8.073 -0.644 -20.826 1.00 90.75 190 LEU A O 1
ATOM 1411 N N . GLN A 1 191 ? 6.391 -0.060 -19.463 1.00 90.12 191 GLN A N 1
ATOM 1412 C CA . GLN A 1 191 ? 6.397 1.350 -19.863 1.00 90.12 191 GLN A CA 1
ATOM 1413 C C . GLN A 1 191 ? 7.657 2.099 -19.411 1.00 90.12 191 GLN A C 1
ATOM 1415 O O . GLN A 1 191 ? 8.160 2.937 -20.161 1.00 90.12 191 GLN A O 1
ATOM 1420 N N . ALA A 1 192 ? 8.173 1.813 -18.211 1.00 90.81 192 ALA A N 1
ATOM 1421 C CA . ALA A 1 192 ? 9.432 2.379 -17.731 1.00 90.81 192 ALA A CA 1
ATOM 1422 C C . ALA A 1 192 ? 10.617 1.882 -18.567 1.00 90.81 192 ALA A C 1
ATOM 1424 O O . ALA A 1 192 ? 11.458 2.681 -18.976 1.00 90.81 192 ALA A O 1
ATOM 1425 N N . MET A 1 193 ? 10.638 0.586 -18.887 1.00 90.31 193 MET A N 1
ATOM 1426 C CA . MET A 1 193 ? 11.645 -0.030 -19.747 1.00 90.31 193 MET A CA 1
ATOM 1427 C C . MET A 1 193 ? 11.627 0.566 -21.159 1.00 90.31 193 MET A C 1
ATOM 1429 O O . MET A 1 193 ? 12.680 0.932 -21.672 1.00 90.31 193 MET A O 1
ATOM 1433 N N . ALA A 1 194 ? 10.446 0.745 -21.758 1.00 87.44 194 ALA A N 1
ATOM 1434 C CA . ALA A 1 194 ? 10.294 1.388 -23.066 1.00 87.44 194 ALA A CA 1
ATOM 1435 C C . ALA A 1 194 ? 10.774 2.855 -23.085 1.00 87.44 194 ALA A C 1
ATOM 1437 O O . ALA A 1 194 ? 11.078 3.391 -24.148 1.00 87.44 194 ALA A O 1
ATOM 1438 N N . GLN A 1 195 ? 10.846 3.504 -21.919 1.00 88.00 195 GLN A N 1
ATOM 1439 C CA . GLN A 1 195 ? 11.386 4.856 -21.732 1.00 88.00 195 GLN A CA 1
ATOM 1440 C C . GLN A 1 195 ? 12.834 4.859 -21.220 1.00 88.00 195 GLN A C 1
ATOM 1442 O O . GLN A 1 195 ? 13.344 5.918 -20.859 1.00 88.00 195 GLN A O 1
ATOM 1447 N N . GLU A 1 196 ? 13.487 3.693 -21.173 1.00 87.88 196 GLU A N 1
ATOM 1448 C CA . GLU A 1 196 ? 14.856 3.507 -20.676 1.00 87.88 196 GLU A CA 1
ATOM 1449 C C . GLU A 1 196 ? 15.072 4.043 -19.246 1.00 87.88 196 GLU A C 1
ATOM 1451 O O . GLU A 1 196 ? 16.175 4.435 -18.857 1.00 87.88 196 GLU A O 1
ATOM 1456 N N . LEU A 1 197 ? 14.014 4.060 -18.433 1.00 88.50 197 LEU A N 1
ATOM 1457 C CA . LEU A 1 197 ? 14.073 4.485 -17.039 1.00 88.50 197 LEU A CA 1
ATOM 1458 C C . LEU A 1 197 ? 14.348 3.284 -16.158 1.00 88.50 197 LEU A C 1
ATOM 1460 O O . LEU A 1 197 ? 13.685 2.267 -16.308 1.00 88.50 197 LEU A O 1
ATOM 1464 N N . MET A 1 198 ? 15.246 3.402 -15.185 1.00 89.19 198 MET A N 1
ATOM 1465 C CA . MET A 1 198 ? 15.344 2.416 -14.108 1.00 89.19 198 MET A CA 1
ATOM 1466 C C . MET A 1 198 ? 14.293 2.693 -13.026 1.00 89.19 198 MET A C 1
ATOM 1468 O O . MET A 1 198 ? 13.883 3.834 -12.808 1.00 89.19 198 MET A O 1
ATOM 1472 N N . CYS A 1 199 ? 13.862 1.654 -12.319 1.00 92.69 199 CYS A N 1
ATOM 1473 C CA . CYS A 1 199 ? 13.052 1.828 -11.118 1.00 92.69 199 CYS A CA 1
ATOM 1474 C C . CYS A 1 199 ? 13.952 2.003 -9.891 1.00 92.69 199 CYS A C 1
ATOM 1476 O O . CYS A 1 199 ? 14.975 1.330 -9.774 1.00 92.69 199 CYS A O 1
ATOM 1478 N N . VAL A 1 200 ? 13.540 2.852 -8.947 1.00 94.12 200 VAL A N 1
ATOM 1479 C CA . VAL A 1 200 ? 14.061 2.848 -7.574 1.00 94.12 200 VAL A CA 1
ATOM 1480 C C . VAL A 1 200 ? 13.321 1.759 -6.792 1.00 94.12 200 VAL A C 1
ATOM 1482 O O . VAL A 1 200 ? 12.117 1.916 -6.563 1.00 94.12 200 VAL A O 1
ATOM 1485 N N . PRO A 1 201 ? 13.983 0.662 -6.383 1.00 95.25 201 PRO A N 1
ATOM 1486 C CA . PRO A 1 201 ? 13.345 -0.363 -5.567 1.00 95.25 201 PRO A CA 1
ATOM 1487 C C . PRO A 1 201 ? 13.124 0.142 -4.136 1.00 95.25 201 PRO A C 1
ATOM 1489 O O . PRO A 1 201 ? 14.064 0.579 -3.467 1.00 95.25 201 PRO A O 1
ATOM 1492 N N . VAL A 1 202 ? 11.887 0.048 -3.651 1.00 96.75 202 VAL A N 1
ATOM 1493 C CA . VAL A 1 202 ? 11.503 0.418 -2.283 1.00 96.75 202 VAL A CA 1
ATOM 1494 C C . VAL A 1 202 ? 10.851 -0.780 -1.599 1.00 96.75 202 VAL A C 1
ATOM 1496 O O . VAL A 1 202 ? 9.742 -1.167 -1.946 1.00 96.75 202 VAL A O 1
ATOM 1499 N N . LEU A 1 203 ? 11.541 -1.370 -0.626 1.00 96.25 203 LEU A N 1
ATOM 1500 C CA . LEU A 1 203 ? 11.057 -2.460 0.210 1.00 96.25 203 LEU A CA 1
ATOM 1501 C C . LEU A 1 203 ? 10.065 -1.945 1.251 1.00 96.25 203 LEU A C 1
ATOM 1503 O O . LEU A 1 203 ? 10.459 -1.286 2.214 1.00 96.25 203 LEU A O 1
ATOM 1507 N N . ALA A 1 204 ? 8.788 -2.258 1.038 1.00 95.06 204 ALA A N 1
ATOM 1508 C CA . ALA A 1 204 ? 7.695 -1.858 1.918 1.00 95.06 204 ALA A CA 1
ATOM 1509 C C . ALA A 1 204 ? 7.202 -2.974 2.844 1.00 95.06 204 ALA A C 1
ATOM 1511 O O . ALA A 1 204 ? 6.542 -2.704 3.844 1.00 95.06 204 ALA A O 1
ATOM 1512 N N . ASP A 1 205 ? 7.543 -4.221 2.526 1.00 90.31 205 ASP A N 1
ATOM 1513 C CA . ASP A 1 205 ? 7.215 -5.382 3.339 1.00 90.31 205 ASP A CA 1
ATOM 1514 C C . ASP A 1 205 ? 8.371 -6.388 3.300 1.00 90.31 205 ASP A C 1
ATOM 1516 O O . ASP A 1 205 ? 8.877 -6.747 2.236 1.00 90.31 205 ASP A O 1
ATOM 1520 N N . VAL A 1 206 ? 8.786 -6.859 4.475 1.00 85.56 206 VAL A N 1
ATOM 1521 C CA . VAL A 1 206 ? 9.867 -7.843 4.638 1.00 85.56 206 VAL A CA 1
ATOM 1522 C C . VAL A 1 206 ? 9.517 -9.217 4.065 1.00 85.56 206 VAL A C 1
ATOM 1524 O O . VAL A 1 206 ? 10.419 -10.006 3.797 1.00 85.56 206 VAL A O 1
ATOM 1527 N N . ALA A 1 207 ? 8.230 -9.504 3.857 1.00 87.69 207 ALA A N 1
ATOM 1528 C CA . ALA A 1 207 ? 7.745 -10.731 3.234 1.00 87.69 207 ALA A CA 1
ATOM 1529 C C . ALA A 1 207 ? 7.810 -10.702 1.692 1.00 87.69 207 ALA A C 1
ATOM 1531 O O . ALA A 1 207 ? 7.263 -11.597 1.047 1.00 87.69 207 ALA A O 1
ATOM 1532 N N . PHE A 1 208 ? 8.455 -9.696 1.087 1.00 88.69 208 PHE A N 1
ATOM 1533 C CA . PHE A 1 208 ? 8.690 -9.629 -0.357 1.00 88.69 208 PHE A CA 1
ATOM 1534 C C . PHE A 1 208 ? 9.397 -10.903 -0.880 1.00 88.69 208 PHE A C 1
ATOM 1536 O O . PHE A 1 208 ? 10.515 -11.208 -0.450 1.00 88.69 208 PHE A O 1
ATOM 1543 N N . PRO A 1 209 ? 8.766 -11.664 -1.797 1.00 86.50 209 PRO A N 1
ATOM 1544 C CA . PRO A 1 209 ? 9.292 -12.936 -2.268 1.00 86.50 209 PRO A CA 1
ATOM 1545 C C . PRO A 1 209 ? 10.321 -12.758 -3.388 1.00 86.50 209 PRO A C 1
ATOM 1547 O O . PRO A 1 209 ? 10.376 -11.742 -4.080 1.00 86.50 209 PRO A O 1
ATOM 1550 N N . ALA A 1 210 ? 11.101 -13.812 -3.627 1.00 84.50 210 ALA A N 1
ATOM 1551 C CA . ALA A 1 210 ? 11.845 -13.945 -4.874 1.00 84.50 210 ALA A CA 1
ATOM 1552 C C . ALA A 1 210 ? 10.884 -14.152 -6.061 1.00 84.50 210 ALA A C 1
ATOM 1554 O O . ALA A 1 210 ? 9.807 -14.725 -5.900 1.00 84.50 210 ALA A O 1
ATOM 1555 N N . LEU A 1 211 ? 11.306 -13.740 -7.260 1.00 83.62 211 LEU A N 1
ATOM 1556 C CA . LEU A 1 211 ? 10.576 -14.010 -8.503 1.00 83.62 211 LEU A CA 1
ATOM 1557 C C . LEU A 1 211 ? 10.393 -15.520 -8.714 1.00 83.62 211 LEU A C 1
ATOM 1559 O O . LEU A 1 211 ? 11.365 -16.280 -8.690 1.00 83.62 211 LEU A O 1
ATOM 1563 N N . THR A 1 212 ? 9.156 -15.939 -8.969 1.00 86.00 212 THR A N 1
ATOM 1564 C CA . THR A 1 212 ? 8.781 -17.326 -9.266 1.00 86.00 212 THR A CA 1
ATOM 1565 C C . THR A 1 212 ? 8.406 -17.494 -10.745 1.00 86.00 212 THR A C 1
ATOM 1567 O O . THR A 1 212 ? 8.152 -16.504 -11.438 1.00 86.00 212 THR A O 1
ATOM 1570 N N . PRO A 1 213 ? 8.338 -18.735 -11.265 1.00 84.94 213 PRO A N 1
ATOM 1571 C CA . PRO A 1 213 ? 7.831 -18.989 -12.614 1.00 84.94 213 PRO A CA 1
ATOM 1572 C C . PRO A 1 213 ? 6.402 -18.478 -12.846 1.00 84.94 213 PRO A C 1
ATOM 1574 O O . PRO A 1 213 ? 6.095 -18.034 -13.946 1.00 84.94 213 PRO A O 1
ATOM 1577 N N . ASP A 1 214 ? 5.544 -18.465 -11.823 1.00 86.62 214 ASP A N 1
ATOM 1578 C CA . ASP A 1 214 ? 4.173 -17.949 -11.952 1.00 86.62 214 ASP A CA 1
ATOM 1579 C C . ASP A 1 214 ? 4.159 -16.439 -12.230 1.00 86.62 214 ASP A C 1
ATOM 1581 O O . ASP A 1 214 ? 3.307 -15.945 -12.968 1.00 86.62 214 ASP A O 1
ATOM 1585 N N . ASN A 1 215 ? 5.146 -15.700 -11.707 1.00 88.94 215 ASN A N 1
ATOM 1586 C CA . ASN A 1 215 ? 5.307 -14.284 -12.030 1.00 88.94 215 ASN A CA 1
ATOM 1587 C C . ASN A 1 215 ? 5.663 -14.069 -13.509 1.00 88.94 215 ASN A C 1
ATOM 1589 O O . ASN A 1 215 ? 5.285 -13.045 -14.073 1.00 88.94 215 ASN A O 1
ATOM 1593 N N . GLN A 1 216 ? 6.337 -15.028 -14.157 1.00 88.25 216 GLN A N 1
ATOM 1594 C CA . GLN A 1 216 ? 6.673 -14.931 -15.580 1.00 88.25 216 GLN A CA 1
ATOM 1595 C C . GLN A 1 216 ? 5.413 -14.877 -16.448 1.00 88.25 216 GLN A C 1
ATOM 1597 O O . GLN A 1 216 ? 5.324 -14.031 -17.329 1.00 88.25 216 GLN A O 1
ATOM 1602 N N . LEU A 1 217 ? 4.401 -15.696 -16.145 1.00 89.31 217 LEU A N 1
ATOM 1603 C CA . LEU A 1 217 ? 3.134 -15.694 -16.886 1.00 89.31 217 LEU A CA 1
ATOM 1604 C C . LEU A 1 217 ? 2.422 -14.336 -16.812 1.00 89.31 217 LEU A C 1
ATOM 1606 O O . LEU A 1 217 ? 1.831 -13.883 -17.793 1.00 89.31 217 LEU A O 1
ATOM 1610 N N . VAL A 1 218 ? 2.484 -13.668 -15.656 1.00 89.94 218 VAL A N 1
ATOM 1611 C CA . VAL A 1 218 ? 1.928 -12.316 -15.482 1.00 89.94 218 VAL A CA 1
ATOM 1612 C C . VAL A 1 218 ? 2.684 -11.307 -16.349 1.00 89.94 218 VAL A C 1
ATOM 1614 O O . VAL A 1 218 ? 2.054 -10.489 -17.022 1.00 89.94 218 VAL A O 1
ATOM 1617 N N . LEU A 1 219 ? 4.018 -11.384 -16.369 1.00 89.12 219 LEU A N 1
ATOM 1618 C CA . LEU A 1 219 ? 4.860 -10.527 -17.207 1.00 89.12 219 LEU A CA 1
ATOM 1619 C C . LEU A 1 219 ? 4.617 -10.769 -18.702 1.00 89.12 219 LEU A C 1
ATOM 1621 O O . LEU A 1 219 ? 4.500 -9.802 -19.450 1.00 89.12 219 LEU A O 1
ATOM 1625 N N . ASP A 1 220 ? 4.477 -12.023 -19.134 1.00 89.75 220 ASP A N 1
ATOM 1626 C CA . ASP A 1 220 ? 4.214 -12.383 -20.532 1.00 89.75 220 ASP A CA 1
ATOM 1627 C C . ASP A 1 220 ? 2.862 -11.834 -21.009 1.00 89.75 220 ASP A C 1
ATOM 1629 O O . ASP A 1 220 ? 2.772 -11.225 -22.078 1.00 89.75 220 ASP A O 1
ATOM 1633 N N . HIS A 1 221 ? 1.808 -11.985 -20.197 1.00 90.06 221 HIS A N 1
ATOM 1634 C CA . HIS A 1 221 ? 0.496 -11.414 -20.505 1.00 90.06 221 HIS A CA 1
ATOM 1635 C C . HIS A 1 221 ? 0.540 -9.884 -20.583 1.00 90.06 221 HIS A C 1
ATOM 1637 O O . HIS A 1 221 ? -0.011 -9.302 -21.520 1.00 90.06 221 HIS A O 1
ATOM 1643 N N . ALA A 1 222 ? 1.219 -9.227 -19.639 1.00 88.44 222 ALA A N 1
ATOM 1644 C CA . ALA A 1 222 ? 1.376 -7.777 -19.655 1.00 88.44 222 ALA A CA 1
ATOM 1645 C C . ALA A 1 222 ? 2.196 -7.297 -20.862 1.00 88.44 222 ALA A C 1
ATOM 1647 O O . ALA A 1 222 ? 1.876 -6.262 -21.442 1.00 88.44 222 ALA A O 1
ATOM 1648 N N . ALA A 1 223 ? 3.218 -8.051 -21.276 1.00 87.75 223 ALA A N 1
ATOM 1649 C CA . ALA A 1 223 ? 4.037 -7.738 -22.443 1.00 87.75 223 ALA A CA 1
ATOM 1650 C C . ALA A 1 223 ? 3.220 -7.818 -23.735 1.00 87.75 223 ALA A C 1
ATOM 1652 O O . ALA A 1 223 ? 3.228 -6.870 -24.524 1.00 87.75 223 ALA A O 1
ATOM 1653 N N . ALA A 1 224 ? 2.445 -8.892 -23.911 1.00 88.50 224 ALA A N 1
ATOM 1654 C CA . ALA A 1 224 ? 1.533 -9.037 -25.043 1.00 88.50 224 ALA A CA 1
ATOM 1655 C C . ALA A 1 224 ? 0.510 -7.890 -25.099 1.00 88.50 224 ALA A C 1
ATOM 1657 O O . ALA A 1 224 ? 0.273 -7.310 -26.161 1.00 88.50 224 ALA A O 1
ATOM 1658 N N . GLU A 1 225 ? -0.055 -7.523 -23.947 1.00 88.56 225 GLU A N 1
ATOM 1659 C CA . GLU A 1 225 ? -0.998 -6.414 -23.836 1.00 88.56 225 GLU A CA 1
ATOM 1660 C C . GLU A 1 225 ? -0.347 -5.064 -24.173 1.00 88.56 225 GLU A C 1
ATOM 1662 O O . GLU A 1 225 ? -0.884 -4.296 -24.972 1.00 88.56 225 GLU A O 1
ATOM 1667 N N . HIS A 1 226 ? 0.831 -4.781 -23.612 1.00 85.44 226 HIS A N 1
ATOM 1668 C CA . HIS A 1 226 ? 1.571 -3.556 -23.890 1.00 85.44 226 HIS A CA 1
ATOM 1669 C C . HIS A 1 226 ? 1.876 -3.427 -25.386 1.00 85.44 226 HIS A C 1
ATOM 1671 O O . HIS A 1 226 ? 1.621 -2.375 -25.967 1.00 85.44 226 HIS A O 1
ATOM 1677 N N . CYS A 1 227 ? 2.348 -4.501 -26.025 1.00 86.50 227 CYS A N 1
ATOM 1678 C CA . CYS A 1 227 ? 2.647 -4.517 -27.458 1.00 86.50 227 CYS A CA 1
ATOM 1679 C C . CYS A 1 227 ? 1.409 -4.270 -28.321 1.00 86.50 227 CYS A C 1
ATOM 1681 O O . CYS A 1 227 ? 1.497 -3.566 -29.326 1.00 86.50 227 CYS A O 1
ATOM 1683 N N . ALA A 1 228 ? 0.247 -4.795 -27.921 1.00 86.06 228 ALA A N 1
ATOM 1684 C CA . ALA A 1 228 ? -1.009 -4.538 -28.622 1.00 86.06 228 ALA A CA 1
ATOM 1685 C C . ALA A 1 228 ? -1.405 -3.049 -28.597 1.00 86.06 228 ALA A C 1
ATOM 1687 O O . ALA A 1 228 ? -2.032 -2.569 -29.540 1.00 86.06 228 ALA A O 1
ATOM 1688 N N . ILE A 1 229 ? -1.025 -2.316 -27.544 1.00 82.38 229 ILE A N 1
ATOM 1689 C CA . ILE A 1 229 ? -1.322 -0.885 -27.380 1.00 82.38 229 ILE A CA 1
ATOM 1690 C C . ILE A 1 229 ? -0.254 -0.008 -28.050 1.00 82.38 229 ILE A C 1
ATOM 1692 O O . ILE A 1 229 ? -0.593 0.977 -28.703 1.00 82.38 229 ILE A O 1
ATOM 1696 N N . SER A 1 230 ? 1.029 -0.337 -27.882 1.00 80.56 230 SER A N 1
ATOM 1697 C CA . SER A 1 230 ? 2.154 0.508 -28.307 1.00 80.56 230 SER A CA 1
ATOM 1698 C C . SER A 1 230 ? 2.719 0.167 -29.690 1.00 80.56 230 SER A C 1
ATOM 1700 O O . SER A 1 230 ? 3.485 0.956 -30.241 1.00 80.56 230 SER A O 1
ATOM 1702 N N . GLY A 1 231 ? 2.358 -0.986 -30.267 1.00 80.69 231 GLY A N 1
ATOM 1703 C CA . GLY A 1 231 ? 2.904 -1.477 -31.537 1.00 80.69 231 GLY A CA 1
ATOM 1704 C C . GLY A 1 231 ? 4.346 -1.999 -31.447 1.00 80.69 231 GLY A C 1
ATOM 1705 O O . GLY A 1 231 ? 4.992 -2.171 -32.480 1.00 80.69 231 GLY A O 1
ATOM 1706 N N . GLY A 1 232 ? 4.864 -2.214 -30.232 1.00 81.31 232 GLY A N 1
ATOM 1707 C CA . GLY A 1 232 ? 6.217 -2.715 -29.977 1.00 81.31 232 GLY A CA 1
ATOM 1708 C C . GLY A 1 232 ? 6.359 -4.242 -30.022 1.00 81.31 232 GLY A C 1
ATOM 1709 O O . GLY A 1 232 ? 5.399 -4.975 -30.258 1.00 81.31 232 GLY A O 1
ATOM 1710 N N . GLN A 1 233 ? 7.583 -4.715 -29.770 1.00 85.00 233 GLN A N 1
ATOM 1711 C CA . GLN A 1 233 ? 7.923 -6.126 -29.564 1.00 85.00 233 GLN A CA 1
ATOM 1712 C C . GLN A 1 233 ? 8.700 -6.252 -28.251 1.00 85.00 233 GLN A C 1
ATOM 1714 O O . GLN A 1 233 ? 9.922 -6.178 -28.237 1.00 85.00 233 GLN A O 1
ATOM 1719 N N . LEU A 1 234 ? 7.966 -6.366 -27.150 1.00 86.50 234 LEU A N 1
ATOM 1720 C CA . LEU A 1 234 ? 8.489 -6.665 -25.823 1.00 86.50 234 LEU A CA 1
ATOM 1721 C C . LEU A 1 234 ? 7.951 -8.023 -25.381 1.00 86.50 234 LEU A C 1
ATOM 1723 O O . LEU A 1 234 ? 6.810 -8.383 -25.679 1.00 86.50 234 LEU A O 1
ATOM 1727 N N . THR A 1 235 ? 8.771 -8.755 -24.646 1.00 88.75 235 THR A N 1
ATOM 1728 C CA . THR A 1 235 ? 8.451 -10.057 -24.062 1.00 88.75 235 THR A CA 1
ATOM 1729 C C . THR A 1 235 ? 8.469 -9.973 -22.536 1.00 88.75 235 THR A C 1
ATOM 1731 O O . THR A 1 235 ? 8.976 -9.008 -21.956 1.00 88.75 235 THR A O 1
ATOM 1734 N N . GLY A 1 236 ? 7.923 -10.978 -21.846 1.00 86.25 236 GLY A N 1
ATOM 1735 C CA . GLY A 1 236 ? 8.078 -11.040 -20.393 1.00 86.25 236 GLY A CA 1
ATOM 1736 C C . GLY A 1 236 ? 9.529 -11.297 -19.972 1.00 86.25 236 GLY A C 1
ATOM 1737 O O . GLY A 1 236 ? 9.923 -10.874 -18.885 1.00 86.25 236 GLY A O 1
ATOM 1738 N N . ASP A 1 237 ? 10.349 -11.933 -20.817 1.00 88.88 237 ASP A N 1
ATOM 1739 C CA . ASP A 1 237 ? 11.786 -12.111 -20.568 1.00 88.88 237 ASP A CA 1
ATOM 1740 C C . ASP A 1 237 ? 12.525 -10.764 -20.537 1.00 88.88 237 ASP A C 1
ATOM 1742 O O . ASP A 1 237 ? 13.350 -10.546 -19.647 1.00 88.88 237 ASP A O 1
ATOM 1746 N N . ASP A 1 238 ? 12.158 -9.817 -21.409 1.00 88.31 238 ASP A N 1
ATOM 1747 C CA . ASP A 1 238 ? 12.692 -8.447 -21.376 1.00 88.31 238 ASP A CA 1
ATOM 1748 C C . ASP A 1 238 ? 12.361 -7.757 -20.047 1.00 88.31 238 ASP A C 1
ATOM 1750 O O . ASP A 1 238 ? 13.234 -7.178 -19.392 1.00 88.31 238 ASP A O 1
ATOM 1754 N N . ALA A 1 239 ? 11.107 -7.876 -19.594 1.00 87.38 239 ALA A N 1
ATOM 1755 C CA . ALA A 1 239 ? 10.669 -7.318 -18.316 1.00 87.38 239 ALA A CA 1
ATOM 1756 C C . ALA A 1 239 ? 11.401 -7.959 -17.126 1.00 87.38 239 ALA A C 1
ATOM 1758 O O . ALA A 1 239 ? 11.811 -7.266 -16.190 1.00 87.38 239 ALA A O 1
ATOM 1759 N N . ARG A 1 240 ? 11.619 -9.278 -17.161 1.00 88.69 240 ARG A N 1
ATOM 1760 C CA . ARG A 1 240 ? 12.381 -10.001 -16.136 1.00 88.69 240 ARG A CA 1
ATOM 1761 C C . ARG A 1 240 ? 13.854 -9.600 -16.126 1.00 88.69 240 ARG A C 1
ATOM 1763 O O . ARG A 1 240 ? 14.440 -9.428 -15.049 1.00 88.69 240 ARG A O 1
ATOM 1770 N N . PHE A 1 241 ? 14.463 -9.438 -17.298 1.00 89.12 241 PHE A N 1
ATOM 1771 C CA . PHE A 1 241 ? 15.824 -8.930 -17.415 1.00 89.12 241 PHE A CA 1
ATOM 1772 C C . PHE A 1 241 ? 15.913 -7.526 -16.816 1.00 89.12 241 PHE A C 1
ATOM 1774 O O . PHE A 1 241 ? 16.735 -7.294 -15.929 1.00 89.12 241 PHE A O 1
ATOM 1781 N N . TYR A 1 242 ? 15.016 -6.623 -17.212 1.00 89.38 242 TYR A N 1
ATOM 1782 C CA . TYR A 1 242 ? 14.917 -5.267 -16.679 1.00 89.38 242 TYR A CA 1
ATOM 1783 C C . TYR A 1 242 ? 14.761 -5.239 -15.148 1.00 89.38 242 TYR A C 1
ATOM 1785 O O . TYR A 1 242 ? 15.488 -4.515 -14.461 1.00 89.38 242 TYR A O 1
ATOM 1793 N N . LEU A 1 243 ? 13.896 -6.089 -14.584 1.00 89.00 243 LEU A N 1
ATOM 1794 C CA . LEU A 1 243 ? 13.763 -6.256 -13.133 1.00 89.00 243 LEU A CA 1
ATOM 1795 C C . LEU A 1 243 ? 15.080 -6.682 -12.481 1.00 89.00 243 LEU A C 1
ATOM 1797 O O . LEU A 1 243 ? 15.495 -6.096 -11.482 1.00 89.00 243 LEU A O 1
ATOM 1801 N N . THR A 1 244 ? 15.781 -7.650 -13.071 1.00 88.19 244 THR A N 1
ATOM 1802 C CA . THR A 1 244 ? 17.096 -8.095 -12.585 1.00 88.19 244 THR A CA 1
ATOM 1803 C C . THR A 1 244 ? 18.100 -6.939 -12.553 1.00 88.19 244 THR A C 1
ATOM 1805 O O . THR A 1 244 ? 18.902 -6.841 -11.624 1.00 88.19 244 THR A O 1
ATOM 1808 N N . GLN A 1 245 ? 18.041 -6.024 -13.528 1.00 88.19 245 GLN A N 1
ATOM 1809 C CA . GLN A 1 245 ? 18.868 -4.815 -13.525 1.00 88.19 245 GLN A CA 1
ATOM 1810 C C . GLN A 1 245 ? 18.459 -3.840 -12.413 1.00 88.19 245 GLN A C 1
ATOM 1812 O O . GLN A 1 245 ? 19.336 -3.261 -11.773 1.00 88.19 245 GLN A O 1
ATOM 1817 N N . CYS A 1 246 ? 17.159 -3.687 -12.136 1.00 86.69 246 CYS A N 1
ATOM 1818 C CA . CYS A 1 246 ? 16.670 -2.843 -11.040 1.00 86.69 246 CYS A CA 1
ATOM 1819 C C . CYS A 1 246 ? 17.199 -3.328 -9.680 1.00 86.69 246 CYS A C 1
ATOM 1821 O O . CYS A 1 246 ? 17.644 -2.521 -8.867 1.00 86.69 246 CYS A O 1
ATOM 1823 N N . PHE A 1 247 ? 17.259 -4.646 -9.468 1.00 86.69 247 PHE A N 1
ATOM 1824 C CA . PHE A 1 247 ? 17.771 -5.254 -8.231 1.00 86.69 247 PHE A CA 1
ATOM 1825 C C . PHE A 1 247 ? 19.296 -5.248 -8.076 1.00 86.69 247 PHE A C 1
ATOM 1827 O O . PHE A 1 247 ? 19.806 -5.657 -7.035 1.00 86.69 247 PHE A O 1
ATOM 1834 N N . LYS A 1 248 ? 20.053 -4.740 -9.057 1.00 86.25 248 LYS A N 1
ATOM 1835 C CA . LYS A 1 248 ? 21.474 -4.413 -8.834 1.00 86.25 248 LYS A CA 1
ATOM 1836 C C . LYS A 1 248 ? 21.645 -3.213 -7.898 1.00 86.25 248 LYS A C 1
ATOM 1838 O O . LYS A 1 248 ? 22.747 -2.984 -7.401 1.00 86.25 248 LYS A O 1
ATOM 1843 N N . GLN A 1 249 ? 20.580 -2.444 -7.678 1.00 84.06 249 GLN A N 1
ATOM 1844 C CA . GLN A 1 249 ? 20.526 -1.365 -6.700 1.00 84.06 249 GLN A CA 1
ATOM 1845 C C . GLN A 1 249 ? 20.030 -1.903 -5.354 1.00 84.06 249 GLN A C 1
ATOM 1847 O O . GLN A 1 249 ? 19.179 -2.789 -5.296 1.00 84.06 249 GLN A O 1
ATOM 1852 N N . ILE A 1 250 ? 20.555 -1.350 -4.260 1.00 86.88 250 ILE A N 1
ATOM 1853 C CA . ILE A 1 250 ? 20.090 -1.693 -2.914 1.00 86.88 250 ILE A CA 1
ATOM 1854 C C . ILE A 1 250 ? 18.689 -1.107 -2.730 1.00 86.88 250 ILE A C 1
ATOM 1856 O O . ILE A 1 250 ? 18.503 0.100 -2.881 1.00 86.88 250 ILE A O 1
ATOM 1860 N N . ALA A 1 251 ? 17.721 -1.957 -2.384 1.00 92.25 251 ALA A N 1
ATOM 1861 C CA . ALA A 1 251 ? 16.370 -1.513 -2.069 1.00 92.25 251 ALA A CA 1
ATOM 1862 C C . ALA A 1 251 ? 16.361 -0.588 -0.846 1.00 92.25 251 ALA A C 1
ATOM 1864 O O . ALA A 1 251 ? 17.010 -0.855 0.170 1.00 92.25 251 ALA A O 1
ATOM 1865 N N . LEU A 1 252 ? 15.607 0.502 -0.946 1.00 95.38 252 LEU A N 1
ATOM 1866 C CA . LEU A 1 252 ? 15.373 1.419 0.163 1.00 95.38 252 LEU A CA 1
ATOM 1867 C C . LEU A 1 252 ? 14.223 0.900 1.019 1.00 95.38 252 LEU A C 1
ATOM 1869 O O . LEU A 1 252 ? 13.247 0.400 0.484 1.00 95.38 252 LEU A O 1
ATOM 1873 N N . TYR A 1 253 ? 14.304 1.045 2.334 1.00 95.69 253 TYR A N 1
ATOM 1874 C CA . TYR A 1 253 ? 13.214 0.646 3.224 1.00 95.69 253 TYR A CA 1
ATOM 1875 C C . TYR A 1 253 ? 12.169 1.753 3.329 1.00 95.69 253 TYR A C 1
ATOM 1877 O O . TYR A 1 253 ? 12.534 2.922 3.473 1.00 95.69 253 TYR A O 1
ATOM 1885 N N . PHE A 1 254 ? 10.894 1.372 3.306 1.00 97.19 254 PHE A N 1
ATOM 1886 C CA . PHE A 1 254 ? 9.776 2.253 3.621 1.00 97.19 254 PHE A CA 1
ATOM 1887 C C . PHE A 1 254 ? 8.690 1.490 4.385 1.00 97.19 254 PHE A C 1
ATOM 1889 O O . PHE A 1 254 ? 7.840 0.840 3.786 1.00 97.19 254 PHE A O 1
ATOM 1896 N N . THR A 1 255 ? 8.707 1.579 5.710 1.00 94.38 255 THR A N 1
ATOM 1897 C CA . THR A 1 255 ? 7.780 0.864 6.589 1.00 94.38 255 THR A CA 1
ATOM 1898 C C . THR A 1 255 ? 6.722 1.845 7.100 1.00 94.38 255 THR A C 1
ATOM 1900 O O . THR A 1 255 ? 6.990 2.599 8.035 1.00 94.38 255 THR A O 1
ATOM 1903 N N . PRO A 1 256 ? 5.500 1.863 6.538 1.00 91.06 256 PRO A N 1
ATOM 1904 C CA . PRO A 1 256 ? 4.493 2.877 6.870 1.00 91.06 256 PRO A CA 1
ATOM 1905 C C . PRO A 1 256 ? 3.987 2.800 8.320 1.00 91.06 256 PRO A C 1
ATOM 1907 O O . PRO A 1 256 ? 3.336 3.733 8.782 1.00 91.06 256 PRO A O 1
ATOM 1910 N N . SER A 1 257 ? 4.255 1.696 9.025 1.00 87.69 257 SER A N 1
ATOM 1911 C CA . SER A 1 257 ? 3.888 1.494 10.430 1.00 87.69 257 SER A CA 1
ATOM 1912 C C . SER A 1 257 ? 4.927 2.000 11.437 1.00 87.69 257 SER A C 1
ATOM 1914 O O . SER A 1 257 ? 4.669 1.916 12.637 1.00 87.69 257 SER A O 1
ATOM 1916 N N . ASP A 1 258 ? 6.094 2.468 10.983 1.00 90.31 258 ASP A N 1
ATOM 1917 C CA . ASP A 1 258 ? 7.093 3.078 11.866 1.00 90.31 258 ASP A CA 1
ATOM 1918 C C . ASP A 1 258 ? 6.619 4.457 12.368 1.00 90.31 258 ASP A C 1
ATOM 1920 O O . ASP A 1 258 ? 5.614 5.013 11.916 1.00 90.31 258 ASP A O 1
ATOM 1924 N N . ASP A 1 259 ? 7.345 5.038 13.325 1.00 92.62 259 ASP A N 1
ATOM 1925 C CA . ASP A 1 259 ? 7.048 6.387 13.797 1.00 92.62 259 ASP A CA 1
ATOM 1926 C C . ASP A 1 259 ? 7.237 7.441 12.688 1.00 92.62 259 ASP A C 1
ATOM 1928 O O . ASP A 1 259 ? 8.044 7.287 11.768 1.00 92.62 259 ASP A O 1
ATOM 1932 N N . ALA A 1 260 ? 6.513 8.558 12.798 1.00 92.50 260 ALA A N 1
ATOM 1933 C CA . ALA A 1 260 ? 6.473 9.583 11.757 1.00 92.50 260 ALA A CA 1
ATOM 1934 C C . ALA A 1 260 ? 7.854 10.155 11.383 1.00 92.50 260 ALA A C 1
ATOM 1936 O O . ALA A 1 260 ? 8.076 10.477 10.216 1.00 92.50 260 ALA A O 1
ATOM 1937 N N . ALA A 1 261 ? 8.785 10.275 12.338 1.00 95.25 261 ALA A N 1
ATOM 1938 C CA . ALA A 1 261 ? 10.120 10.795 12.053 1.00 95.25 261 ALA A CA 1
ATOM 1939 C C . ALA A 1 261 ? 10.942 9.779 11.249 1.00 95.25 261 ALA A C 1
ATOM 1941 O O . ALA A 1 261 ? 11.607 10.150 10.279 1.00 95.25 261 ALA A O 1
ATOM 1942 N N . THR A 1 262 ? 10.853 8.497 11.606 1.00 96.31 262 THR A N 1
ATOM 1943 C CA . THR A 1 262 ? 11.473 7.404 10.849 1.00 96.31 262 THR A CA 1
ATOM 1944 C C . THR A 1 262 ? 10.919 7.327 9.426 1.00 96.31 262 THR A C 1
ATOM 1946 O O . THR A 1 262 ? 11.697 7.263 8.470 1.00 96.31 262 THR A O 1
ATOM 1949 N N . VAL A 1 263 ? 9.597 7.417 9.265 1.00 95.94 263 VAL A N 1
ATOM 1950 C CA . VAL A 1 263 ? 8.935 7.399 7.952 1.00 95.94 263 VAL A CA 1
ATOM 1951 C C . VAL A 1 263 ? 9.342 8.610 7.093 1.00 95.94 263 VAL A C 1
ATOM 1953 O O . VAL A 1 263 ? 9.639 8.445 5.907 1.00 95.94 263 VAL A O 1
ATOM 1956 N N . ASP A 1 264 ? 9.441 9.814 7.671 1.00 96.50 264 ASP A N 1
ATOM 1957 C CA . ASP A 1 264 ? 9.930 11.015 6.971 1.00 96.50 264 ASP A CA 1
ATOM 1958 C C . ASP A 1 264 ? 11.387 10.826 6.481 1.00 96.50 264 ASP A C 1
ATOM 1960 O O . ASP A 1 264 ? 11.714 11.170 5.341 1.00 96.50 264 ASP A O 1
ATOM 1964 N N . VAL A 1 265 ? 12.268 10.233 7.302 1.00 97.69 265 VAL A N 1
ATOM 1965 C CA . VAL A 1 265 ? 13.663 9.933 6.917 1.00 97.69 265 VAL A CA 1
ATOM 1966 C C . VAL A 1 265 ? 13.725 8.901 5.789 1.00 97.69 265 VAL A C 1
ATOM 1968 O O . VAL A 1 265 ? 14.502 9.064 4.844 1.00 97.69 265 VAL A O 1
ATOM 1971 N N . GLN A 1 266 ? 12.917 7.843 5.866 1.00 97.56 266 GLN A N 1
ATOM 1972 C CA . GLN A 1 266 ? 12.828 6.816 4.826 1.00 97.56 266 GLN A CA 1
ATOM 1973 C C . GLN A 1 266 ? 12.365 7.418 3.489 1.00 97.56 266 GLN A C 1
ATOM 1975 O O . GLN A 1 266 ? 13.015 7.203 2.464 1.00 97.56 266 GLN A O 1
ATOM 1980 N N . ALA A 1 267 ? 11.323 8.257 3.498 1.00 97.56 267 ALA A N 1
ATOM 1981 C CA . ALA A 1 267 ? 10.869 8.981 2.309 1.00 97.56 267 ALA A CA 1
ATOM 1982 C C . ALA A 1 267 ? 11.943 9.936 1.752 1.00 97.56 267 ALA A C 1
ATOM 1984 O O . ALA A 1 267 ? 12.119 10.026 0.536 1.00 97.56 267 ALA A O 1
ATOM 1985 N N . GLY A 1 268 ? 12.714 10.600 2.621 1.00 97.31 268 GLY A N 1
ATOM 1986 C CA . GLY A 1 268 ? 13.854 11.433 2.224 1.00 97.31 268 GLY A CA 1
ATOM 1987 C C . GLY A 1 268 ? 14.910 10.666 1.429 1.00 97.31 268 GLY A C 1
ATOM 1988 O O . GLY A 1 268 ? 15.361 11.142 0.390 1.00 97.31 268 GLY A O 1
ATOM 1989 N N . ARG A 1 269 ? 15.228 9.430 1.831 1.00 96.62 269 ARG A N 1
ATOM 1990 C CA . ARG A 1 269 ? 16.159 8.569 1.079 1.00 96.62 269 ARG A CA 1
ATOM 1991 C C . ARG A 1 269 ? 15.635 8.218 -0.311 1.00 96.62 269 ARG A C 1
ATOM 1993 O O . ARG A 1 269 ? 16.419 8.158 -1.256 1.00 96.62 269 ARG A O 1
ATOM 2000 N N . VAL A 1 270 ? 14.322 8.016 -0.451 1.00 96.19 270 VAL A N 1
ATOM 2001 C CA . VAL A 1 270 ? 13.689 7.809 -1.764 1.00 96.19 270 VAL A CA 1
ATOM 2002 C C . VAL A 1 270 ? 13.847 9.061 -2.628 1.00 96.19 270 VAL A C 1
ATOM 2004 O O . VAL A 1 270 ? 14.252 8.955 -3.782 1.00 96.19 270 VAL A O 1
ATOM 2007 N N . VAL A 1 271 ? 13.617 10.254 -2.070 1.00 95.62 271 VAL A N 1
ATOM 2008 C CA . VAL A 1 271 ? 13.834 11.533 -2.773 1.00 95.62 271 VAL A CA 1
ATOM 2009 C C . VAL A 1 271 ? 15.290 11.709 -3.209 1.00 95.62 271 VAL A C 1
ATOM 2011 O O . VAL A 1 271 ? 15.542 12.111 -4.346 1.00 95.62 271 VAL A O 1
ATOM 2014 N N . ASP A 1 272 ? 16.250 11.383 -2.346 1.00 94.19 272 ASP A N 1
ATOM 2015 C CA . ASP A 1 272 ? 17.675 11.464 -2.673 1.00 94.19 272 ASP A CA 1
ATOM 2016 C C . ASP A 1 272 ? 18.052 10.495 -3.805 1.00 94.19 272 ASP A C 1
ATOM 2018 O O . ASP A 1 272 ? 18.780 10.869 -4.729 1.00 94.19 272 ASP A O 1
ATOM 2022 N N . ALA A 1 273 ? 17.502 9.277 -3.805 1.00 92.31 273 ALA A N 1
ATOM 2023 C CA . ALA A 1 273 ? 17.682 8.321 -4.898 1.00 92.31 273 ALA A CA 1
ATOM 2024 C C . ALA A 1 273 ? 17.075 8.827 -6.218 1.00 92.31 273 ALA A C 1
ATOM 2026 O O . ALA A 1 273 ? 17.721 8.743 -7.264 1.00 92.31 273 ALA A O 1
ATOM 2027 N N . LEU A 1 274 ? 15.882 9.432 -6.171 1.00 90.50 274 LEU A N 1
ATOM 2028 C CA . LEU A 1 274 ? 15.249 10.049 -7.340 1.00 90.50 274 LEU A CA 1
ATOM 2029 C C . LEU A 1 274 ? 16.065 11.226 -7.903 1.00 90.50 274 LEU A C 1
ATOM 2031 O O . LEU A 1 274 ? 16.162 11.374 -9.120 1.00 90.50 274 LEU A O 1
ATOM 2035 N N . ARG A 1 275 ? 16.652 12.069 -7.041 1.00 89.38 275 ARG A N 1
ATOM 2036 C CA . ARG A 1 275 ? 17.441 13.251 -7.445 1.00 89.38 275 ARG A CA 1
ATOM 2037 C C . ARG A 1 275 ? 18.844 12.912 -7.926 1.00 89.38 275 ARG A C 1
ATOM 2039 O O . ARG A 1 275 ? 19.332 13.542 -8.857 1.00 89.38 275 ARG A O 1
ATOM 2046 N N . SER A 1 276 ? 19.501 11.957 -7.271 1.00 83.25 276 SER A N 1
ATOM 2047 C CA . SER A 1 276 ? 20.899 11.605 -7.546 1.00 83.25 276 SER A CA 1
ATOM 2048 C C . SER A 1 276 ? 21.110 10.997 -8.928 1.00 83.25 276 SER A C 1
ATOM 2050 O O . SER A 1 276 ? 22.253 10.856 -9.358 1.00 83.25 276 SER A O 1
ATOM 2052 N N . GLY A 1 277 ? 20.036 10.602 -9.620 1.00 66.94 277 GLY A N 1
ATOM 2053 C CA . GLY A 1 277 ? 20.159 9.942 -10.908 1.00 66.94 277 GLY A CA 1
ATOM 2054 C C . GLY A 1 277 ? 20.952 8.637 -10.805 1.00 66.94 277 GLY A C 1
ATOM 2055 O O . GLY A 1 277 ? 21.454 8.168 -11.819 1.00 66.94 277 GLY A O 1
ATOM 2056 N N . GLN A 1 278 ? 21.040 7.991 -9.627 1.00 56.72 278 GLN A N 1
ATOM 2057 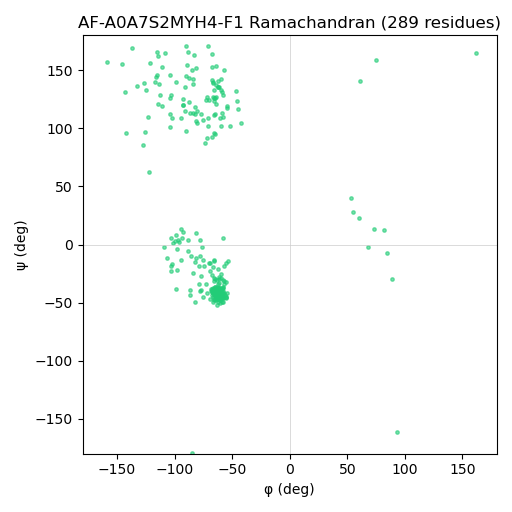C CA . GLN A 1 278 ? 21.537 6.603 -9.525 1.00 56.72 278 GLN A CA 1
ATOM 2058 C C . GLN A 1 278 ? 20.745 5.636 -10.435 1.00 56.72 278 GLN A C 1
ATOM 2060 O O . GLN A 1 278 ? 21.218 4.560 -10.789 1.00 56.72 278 GLN A O 1
ATOM 2065 N N . VAL A 1 279 ? 19.581 6.103 -10.880 1.00 52.78 279 VAL A N 1
ATOM 2066 C CA . VAL A 1 279 ? 18.622 5.542 -11.828 1.00 52.78 279 VAL A CA 1
ATOM 2067 C C . VAL A 1 279 ? 18.988 5.796 -13.311 1.00 52.78 279 VAL A C 1
ATOM 2069 O O . VAL A 1 279 ? 18.457 5.139 -14.196 1.00 52.78 279 VAL A O 1
ATOM 2072 N N . GLN A 1 280 ? 19.907 6.721 -13.618 1.00 48.03 280 GLN A N 1
ATOM 2073 C CA . GLN A 1 280 ? 20.268 7.156 -14.982 1.00 48.03 280 GLN A CA 1
ATOM 2074 C C . GLN A 1 280 ? 21.476 6.432 -15.596 1.00 48.03 280 GLN A C 1
ATOM 2076 O O . GLN A 1 280 ? 21.985 6.869 -16.631 1.00 48.03 280 GLN A O 1
ATOM 2081 N N . LYS A 1 281 ? 21.956 5.314 -15.032 1.00 51.41 281 LYS A N 1
ATOM 2082 C CA . LYS A 1 281 ? 22.793 4.420 -15.848 1.00 51.41 281 LYS A CA 1
ATOM 2083 C C . LYS A 1 281 ? 21.888 3.820 -16.920 1.00 51.41 281 LYS A C 1
ATOM 2085 O O . LYS A 1 281 ? 21.225 2.823 -16.658 1.00 51.41 281 LYS A O 1
ATOM 2090 N N . GLN A 1 282 ? 21.847 4.481 -18.079 1.00 49.66 282 GLN A N 1
ATOM 2091 C CA . GLN A 1 282 ? 21.174 4.015 -19.283 1.00 49.66 282 GLN A CA 1
ATOM 2092 C C . GLN A 1 282 ? 21.520 2.541 -19.463 1.00 49.66 282 GLN A C 1
ATOM 2094 O O . GLN A 1 282 ? 22.693 2.193 -19.623 1.00 49.66 282 GLN A O 1
ATOM 2099 N N . LEU A 1 283 ? 20.508 1.679 -19.399 1.00 53.03 283 LEU A N 1
ATOM 2100 C CA . LEU A 1 283 ? 20.623 0.379 -20.031 1.00 53.03 283 LEU A CA 1
ATOM 2101 C C . LEU A 1 283 ? 20.845 0.695 -21.500 1.00 53.03 283 LEU A C 1
ATOM 2103 O O . LEU A 1 283 ? 19.952 1.239 -22.145 1.00 53.03 283 LEU A O 1
ATOM 2107 N N . SER A 1 284 ? 22.057 0.474 -22.008 1.00 49.84 284 SER A N 1
ATOM 2108 C CA . SER A 1 284 ? 22.257 0.695 -23.428 1.00 49.84 284 SER A CA 1
ATOM 2109 C C . SER A 1 284 ? 21.370 -0.312 -24.143 1.00 49.84 284 SER A C 1
ATOM 2111 O O . SER A 1 284 ? 21.308 -1.482 -23.768 1.00 49.84 284 SER A O 1
ATOM 2113 N N . THR A 1 285 ? 20.680 0.111 -25.191 1.00 50.19 285 THR A N 1
ATOM 2114 C CA . THR A 1 285 ? 19.833 -0.771 -25.998 1.00 50.19 285 THR A CA 1
ATOM 2115 C C . THR A 1 285 ? 20.638 -1.961 -26.566 1.00 50.19 285 THR A C 1
ATOM 2117 O O . THR A 1 285 ? 20.076 -2.995 -26.911 1.00 50.19 285 THR A O 1
ATOM 2120 N N . GLN A 1 286 ? 21.979 -1.868 -26.597 1.00 48.50 286 GLN A N 1
ATOM 2121 C CA . GLN A 1 286 ? 22.889 -2.970 -26.936 1.00 48.50 286 GLN A CA 1
ATOM 2122 C C . GLN A 1 286 ? 22.953 -4.090 -25.883 1.00 48.50 286 GLN A C 1
ATOM 2124 O O . GLN A 1 286 ? 23.330 -5.207 -26.237 1.00 48.50 286 GLN A O 1
ATOM 2129 N N . ASP A 1 287 ? 22.598 -3.818 -24.625 1.00 50.97 287 ASP A N 1
ATOM 2130 C CA . ASP A 1 287 ? 22.531 -4.820 -23.555 1.00 50.97 287 ASP A CA 1
ATOM 2131 C C . ASP A 1 287 ? 21.268 -5.690 -23.672 1.00 50.97 287 ASP A C 1
ATOM 2133 O O . ASP A 1 287 ? 21.305 -6.856 -23.290 1.00 50.97 287 ASP A O 1
ATOM 2137 N N . PHE A 1 288 ? 20.189 -5.161 -24.265 1.00 48.91 288 PHE A N 1
ATOM 2138 C CA . PHE A 1 288 ? 18.948 -5.900 -24.541 1.00 48.91 288 PHE A CA 1
ATOM 2139 C C . PHE A 1 288 ? 19.047 -6.809 -25.774 1.00 48.91 288 PHE A C 1
ATOM 2141 O O . PHE A 1 288 ? 18.488 -7.892 -25.785 1.00 48.91 288 PHE A O 1
ATOM 2148 N N . VAL A 1 289 ? 19.798 -6.410 -26.806 1.00 44.53 289 VAL A N 1
ATOM 2149 C CA . VAL A 1 289 ? 19.938 -7.194 -28.056 1.00 44.53 289 VAL A CA 1
ATOM 2150 C C . VAL A 1 289 ? 20.917 -8.377 -27.910 1.00 44.53 289 VAL A C 1
ATOM 2152 O O . VAL A 1 289 ? 21.030 -9.208 -28.810 1.00 44.53 289 VAL A O 1
ATOM 2155 N N . LYS A 1 290 ? 21.665 -8.456 -26.801 1.00 37.47 290 LYS A N 1
ATOM 2156 C CA . LYS A 1 290 ? 22.694 -9.487 -26.561 1.00 37.47 290 LYS A CA 1
ATOM 2157 C C . LYS A 1 290 ? 22.314 -10.561 -25.534 1.00 37.47 290 LYS A C 1
ATOM 2159 O O . LYS A 1 290 ? 23.078 -11.522 -25.418 1.00 37.47 290 LYS A O 1
ATOM 2164 N N . ALA A 1 291 ? 21.232 -10.377 -24.780 1.00 39.09 291 ALA A N 1
ATOM 2165 C CA . ALA A 1 291 ? 20.707 -11.359 -23.827 1.00 39.09 291 ALA A CA 1
ATOM 2166 C C . ALA A 1 291 ? 19.685 -12.272 -24.515 1.00 39.09 291 ALA A C 1
ATOM 2168 O O . ALA A 1 291 ? 19.646 -13.463 -24.134 1.00 39.09 291 ALA A O 1
#

Secondary structure (DSSP, 8-state):
-HHHHHHHHHHHHTT-----EEETT-PPPPHHHHHTHHHHS--HHHHTTT--HHHHHHHHHHHHHS--EEE-S---HHHHHHHHHHHHHHHHH-----SEE---------S--TTTT--EEEEE--TTSHHHHHHHHHHHHHHHHHSTTSPPPEETTTTS-TT----EEEEEEEE-TTTTT-HHHHHHHHHHHHTTPPEEEEE--TTPPPP-HHHHHHHHHHHHHHHHHH-----HHHHHHHHHHHTTSPPEE--TTS-HHHHHHHHHHHHHHHHHTTT-S---HHHHTT-

pLDDT: mean 84.91, std 13.86, range [37.47, 97.69]

Organism: NCBI:txid1333877